Protein AF-A0A0F0CQM9-F1 (afdb_monomer)

Radius of gyration: 29.68 Å; Cα contacts (8 Å, |Δi|>4): 184; chains: 1; bounding box: 102×44×70 Å

Mean predicted aligned error: 16.67 Å

Organism: NCBI:txid1609969

Solvent-accessible surface area (backbone atoms only — not comparable to full-atom values): 20590 Å² total; per-residue (Å²): 129,66,74,63,56,55,56,49,51,54,52,50,52,52,54,52,50,53,51,51,50,50,51,51,50,51,50,51,50,52,46,45,51,64,76,55,61,69,65,81,63,73,69,60,58,78,70,36,62,68,74,69,66,67,78,66,61,68,78,56,51,67,68,57,61,68,80,80,85,66,60,72,90,47,46,81,87,77,91,85,81,78,70,100,59,93,76,84,83,88,87,83,87,76,62,78,97,35,68,69,49,33,53,25,48,32,53,45,50,51,50,40,47,74,74,63,70,55,72,68,46,78,37,82,90,36,62,46,79,58,84,53,57,84,56,42,69,44,87,51,63,69,61,37,45,54,50,45,52,50,34,37,73,71,69,76,38,53,36,67,58,42,39,50,43,70,42,89,67,89,53,55,40,31,24,70,39,57,63,71,60,50,54,50,51,52,52,55,48,52,57,47,59,77,45,37,68,64,51,50,54,51,50,53,52,50,51,53,53,49,52,62,44,45,74,73,69,45,50,75,66,54,48,52,52,53,48,45,54,50,36,35,76,70,65,74,43,52,71,67,60,42,50,52,54,53,49,51,50,35,64,72,70,66,56,85,46,82,87,39,60,67,61,48,49,50,54,50,49,56,57,54,54,73,69,57,56,64,67,59,54,53,49,54,51,51,52,50,53,53,57,48,63,76,71,53,55,74,68,59,42,54,49,52,51,49,52,53,50,35,42,76,70,66,75,39,52,70,69,58,50,51,49,49,54,52,54,61,64,66,38,84,93,48,71,86,80,74,80,82,90,84,86,131

Foldseek 3Di:
DPPVVVVVVVVVVVVVVVVVVVVVVVVVVVVCCVVVVVPPCPPVCVDDVVQVVPDDDVVVVVLQPPPPDDDVLLHDDDDGDDDPDNDDDDDDDAPPPDLSNLVSVLVVVVVCVVPPVQAAAEDEPDAFWDDLCVLQVDPDLVCSLVVLSVCVNVVNHGSVSSSCNNDPDNHTYGYPDDVVVVVVVVVVVVVCVVCVVVVVVVVVVVVVVVVVVCVVPPDPLRNVLVVLVVCVVVVVDDPLVNLVSVVVVCVVVVPPCVVVVVNVVVNVVSVVVVVDPVVVVVVVVVVLLVVLCVQDDPVVNVVLVVLVVCVVVVVDDPVRNVVVSVVSCPPPSNPPDDPDDDDD

pLDDT: mean 77.59, std 20.26, range [27.09, 96.88]

Secondary structure (DSSP, 8-state):
--HHHHHHHHHHHHHHHHHHHHHHHHHHHHHHHHHS----TTTTGGG-TTTTT-SS-HHHHHHH-------TTT---------SSS---------TT-HHHHHHHHHHHHHHHHHS----EEETT-EEE---HHHHT-S-HHHHHHHHHHHHHTTSS-HHHHHHHHSS----EEEE--HHHHHHHHHHHHHHHHHHHHHHHHHHHHHHHHHHHHHHHS-HHHHHHHHHHHHHHTTSS-HHHHHHHHHHHHHHHT---TT-HHHHHHHHHHHHHHT--HHHHHHHHHHHHHHHHHH--HHHHHHHHHHHHHHHTTSS-HHHHHHHHHHHHTSTTS-SS-------

Structure (mmCIF, N/CA/C/O backbone):
data_AF-A0A0F0CQM9-F1
#
_entry.id   AF-A0A0F0CQM9-F1
#
loop_
_atom_site.group_PDB
_atom_site.id
_atom_site.type_symbol
_atom_site.label_atom_id
_atom_site.label_alt_id
_atom_site.label_comp_id
_atom_site.label_asym_id
_atom_site.label_entity_id
_atom_site.label_seq_id
_atom_site.pdbx_PDB_ins_code
_atom_site.Cartn_x
_atom_site.Cartn_y
_atom_site.Cartn_z
_atom_site.occupancy
_atom_site.B_iso_or_equiv
_atom_site.auth_seq_id
_atom_site.auth_comp_id
_atom_site.auth_asym_id
_atom_site.auth_atom_id
_atom_site.pdbx_PDB_model_num
ATOM 1 N N . MET A 1 1 ? -64.500 -3.081 26.966 1.00 49.59 1 MET A N 1
ATOM 2 C CA . MET A 1 1 ? -63.362 -3.806 27.588 1.00 49.59 1 MET A CA 1
ATOM 3 C C . MET A 1 1 ? -62.461 -4.502 26.553 1.00 49.59 1 MET A C 1
ATOM 5 O O . MET A 1 1 ? -61.384 -4.954 26.922 1.00 49.59 1 MET A O 1
ATOM 9 N N . GLU A 1 2 ? -62.840 -4.535 25.267 1.00 49.56 2 GLU A N 1
ATOM 10 C CA . GLU A 1 2 ? -62.084 -5.191 24.179 1.00 49.56 2 GLU A CA 1
ATOM 11 C C . GLU A 1 2 ? -60.889 -4.383 23.638 1.00 49.56 2 GLU A C 1
ATOM 13 O O . GLU A 1 2 ? -59.871 -4.960 23.270 1.00 49.56 2 GLU A O 1
ATOM 18 N N . THR A 1 3 ? -60.915 -3.051 23.710 1.00 55.00 3 THR A N 1
ATOM 19 C CA . THR A 1 3 ? -59.877 -2.183 23.115 1.00 55.00 3 THR A CA 1
ATOM 20 C C . THR A 1 3 ? -58.516 -2.207 23.823 1.00 55.00 3 THR A C 1
ATOM 22 O O . THR A 1 3 ? -57.491 -1.924 23.205 1.00 55.00 3 THR A O 1
ATOM 25 N N . ARG A 1 4 ? -58.454 -2.581 25.111 1.00 52.53 4 ARG A N 1
ATOM 26 C CA . ARG A 1 4 ? -57.177 -2.701 25.848 1.00 52.53 4 ARG A CA 1
ATOM 27 C C . ARG A 1 4 ? -56.439 -4.013 25.572 1.00 52.53 4 ARG A C 1
ATOM 29 O O . ARG A 1 4 ? -55.211 -4.018 25.610 1.00 52.53 4 ARG A O 1
ATOM 36 N N . LYS A 1 5 ? -57.158 -5.107 25.294 1.00 52.12 5 LYS A N 1
ATOM 37 C CA . LYS A 1 5 ? -56.542 -6.410 24.993 1.00 52.12 5 LYS A CA 1
ATOM 38 C C . LYS A 1 5 ? -55.911 -6.417 23.604 1.00 52.12 5 LYS A C 1
ATOM 40 O O . LYS A 1 5 ? -54.776 -6.861 23.477 1.00 52.12 5 LYS A O 1
ATOM 45 N N . GLU A 1 6 ? -56.576 -5.847 22.601 1.00 51.91 6 GLU A N 1
ATOM 46 C CA . GLU A 1 6 ? -56.009 -5.764 21.249 1.00 51.91 6 GLU A CA 1
ATOM 47 C C . GLU A 1 6 ? -54.763 -4.874 21.189 1.00 51.91 6 GLU A C 1
ATOM 49 O O . GLU A 1 6 ? -53.747 -5.259 20.616 1.00 51.91 6 GLU A O 1
ATOM 54 N N . MET A 1 7 ? -54.772 -3.728 21.876 1.00 52.59 7 MET A N 1
ATOM 55 C CA . MET A 1 7 ? -53.612 -2.833 21.924 1.00 52.59 7 MET A CA 1
ATOM 56 C C . MET A 1 7 ? -52.407 -3.462 22.651 1.00 52.59 7 MET A C 1
ATOM 58 O O . MET A 1 7 ? -51.254 -3.211 22.290 1.00 52.59 7 MET A O 1
ATOM 62 N N . PHE A 1 8 ? -52.665 -4.313 23.651 1.00 50.69 8 PHE A N 1
ATOM 63 C CA . PHE A 1 8 ? -51.635 -5.078 24.356 1.00 50.69 8 PHE A CA 1
ATOM 64 C C . PHE A 1 8 ? -51.069 -6.212 23.490 1.00 50.69 8 PHE A C 1
ATOM 66 O O . PHE A 1 8 ? -49.853 -6.372 23.425 1.00 50.69 8 PHE A O 1
ATOM 73 N N . LEU A 1 9 ? -51.923 -6.938 22.760 1.00 48.16 9 LEU A N 1
ATOM 74 C CA . LEU A 1 9 ? -51.520 -8.008 21.840 1.00 48.16 9 LEU A CA 1
ATOM 75 C C . LEU A 1 9 ? -50.720 -7.475 20.640 1.00 48.16 9 LEU A C 1
ATOM 77 O O . LEU A 1 9 ? -49.719 -8.078 20.264 1.00 48.16 9 LEU A O 1
ATOM 81 N N . VAL A 1 10 ? -51.074 -6.302 20.102 1.00 55.31 10 VAL A N 1
ATOM 82 C CA . VAL A 1 10 ? -50.310 -5.636 19.029 1.00 55.31 10 VAL A CA 1
ATOM 83 C C . VAL A 1 10 ? -48.942 -5.154 19.526 1.00 55.31 10 VAL A C 1
ATOM 85 O O . VAL A 1 10 ? -47.946 -5.272 18.808 1.00 55.31 10 VAL A O 1
ATOM 88 N N . ARG A 1 11 ? -48.848 -4.645 20.766 1.00 52.62 11 ARG A N 1
ATOM 89 C CA . ARG A 1 11 ? -47.556 -4.291 21.383 1.00 52.62 11 ARG A CA 1
ATOM 90 C C . ARG A 1 11 ? -46.695 -5.521 21.667 1.00 52.62 11 ARG A C 1
ATOM 92 O O . ARG A 1 11 ? -45.504 -5.476 21.371 1.00 52.62 11 ARG A O 1
ATOM 99 N N . LEU A 1 12 ? -47.276 -6.608 22.180 1.00 52.69 12 LEU A N 1
ATOM 100 C CA . LEU A 1 12 ? -46.555 -7.867 22.389 1.00 52.69 12 LEU A CA 1
ATOM 101 C C . LEU A 1 12 ? -46.048 -8.437 21.062 1.00 52.69 12 LEU A C 1
ATOM 103 O O . LEU A 1 12 ? -44.876 -8.784 20.962 1.00 52.69 12 LEU A O 1
ATOM 107 N N . GLY A 1 13 ? -46.899 -8.459 20.033 1.00 56.12 13 GLY A N 1
ATOM 108 C CA . GLY A 1 13 ? -46.547 -8.930 18.695 1.00 56.12 13 GLY A CA 1
ATOM 109 C C . GLY A 1 13 ? -45.382 -8.149 18.092 1.00 56.12 13 GLY A C 1
ATOM 110 O O . GLY A 1 13 ? -44.429 -8.757 17.615 1.00 56.12 13 GLY A O 1
ATOM 111 N N . LYS A 1 14 ? -45.385 -6.811 18.202 1.00 55.41 14 LYS A N 1
ATOM 112 C CA . LYS A 1 14 ? -44.263 -5.966 17.751 1.00 55.41 14 LYS A CA 1
ATOM 113 C C . LYS A 1 14 ? -42.967 -6.235 18.524 1.00 55.41 14 LYS A C 1
ATOM 115 O O . LYS A 1 14 ? -41.910 -6.303 17.908 1.00 55.41 14 LYS A O 1
ATOM 120 N N . PHE A 1 15 ? -43.028 -6.428 19.843 1.00 59.25 15 PHE A N 1
ATOM 121 C CA . PHE A 1 15 ? -41.841 -6.744 20.653 1.00 59.25 15 PHE A CA 1
ATOM 122 C C . PHE A 1 15 ? -41.260 -8.126 20.344 1.00 59.25 15 PHE A C 1
ATOM 124 O O . PHE A 1 15 ? -40.041 -8.283 20.306 1.00 59.25 15 PHE A O 1
ATOM 131 N N . VAL A 1 16 ? -42.115 -9.122 20.107 1.00 69.56 16 VAL A N 1
ATOM 132 C CA . VAL A 1 16 ? -41.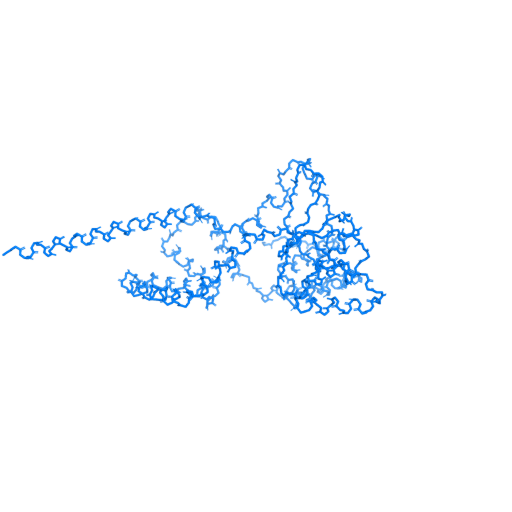684 -10.464 19.696 1.00 69.56 16 VAL A CA 1
ATOM 133 C C . VAL A 1 16 ? -41.057 -10.408 18.304 1.00 69.56 16 VAL A C 1
ATOM 135 O O . VAL A 1 16 ? -39.989 -10.974 18.101 1.00 69.56 16 VAL A O 1
ATOM 138 N N . TRP A 1 17 ? -41.646 -9.652 17.376 1.00 69.38 17 TRP A N 1
ATOM 139 C CA . TRP A 1 17 ? -41.121 -9.505 16.019 1.00 69.38 17 TRP A CA 1
ATOM 140 C C . TRP A 1 17 ? -39.752 -8.811 15.991 1.00 69.38 17 TRP A C 1
ATOM 142 O O . TRP A 1 17 ? -38.834 -9.291 15.335 1.00 69.38 17 TRP A O 1
ATOM 152 N N . VAL A 1 18 ? -39.568 -7.743 16.778 1.00 70.88 18 VAL A N 1
ATOM 153 C CA . VAL A 1 18 ? -38.265 -7.067 16.925 1.00 70.88 18 VAL A CA 1
ATOM 154 C C . VAL A 1 18 ? -37.211 -8.006 17.517 1.00 70.88 18 VAL A C 1
ATOM 156 O O . VAL A 1 18 ? -36.079 -8.014 17.046 1.00 70.88 18 VAL A O 1
ATOM 159 N N . LYS A 1 19 ? -37.572 -8.841 18.502 1.00 68.88 19 LYS A N 1
ATOM 160 C CA . LYS A 1 19 ? -36.652 -9.842 19.066 1.00 68.88 19 LYS A CA 1
ATOM 161 C C . LYS A 1 19 ? -36.266 -10.914 18.048 1.00 68.88 19 LYS A C 1
ATOM 163 O O . LYS A 1 19 ? -35.099 -11.275 17.979 1.00 68.88 19 LYS A O 1
ATOM 168 N N . VAL A 1 20 ? -37.216 -11.392 17.244 1.00 82.12 20 VAL A N 1
ATOM 169 C CA . VAL A 1 20 ? -36.951 -12.378 16.185 1.00 82.12 20 VAL A CA 1
ATOM 170 C C . VAL A 1 20 ? -36.015 -11.794 15.128 1.00 82.12 20 VAL A C 1
ATOM 172 O O . VAL A 1 20 ? -35.020 -12.426 14.789 1.00 82.12 20 VAL A O 1
ATOM 175 N N . VAL A 1 21 ? -36.268 -10.565 14.668 1.00 77.38 21 VAL A N 1
ATOM 176 C CA . VAL A 1 21 ? -35.376 -9.885 13.716 1.00 77.38 21 VAL A CA 1
ATOM 177 C C . VAL A 1 21 ? -33.997 -9.646 14.322 1.00 77.38 21 VAL A C 1
ATOM 179 O O . VAL A 1 21 ? -33.007 -9.906 13.653 1.00 77.38 21 VAL A O 1
ATOM 182 N N . ALA A 1 22 ? -33.906 -9.225 15.585 1.00 71.06 22 ALA A N 1
ATOM 183 C CA . ALA A 1 22 ? -32.623 -9.030 16.258 1.00 71.06 22 ALA A CA 1
ATOM 184 C C . ALA A 1 22 ? -31.816 -10.334 16.366 1.00 71.06 22 ALA A C 1
ATOM 186 O O . ALA A 1 22 ? -30.613 -10.314 16.136 1.00 71.06 22 ALA A O 1
ATOM 187 N N . VAL A 1 23 ? -32.465 -11.468 16.652 1.00 80.62 23 VAL A N 1
ATOM 188 C CA . VAL A 1 23 ? -31.811 -12.788 16.688 1.00 80.62 23 VAL A CA 1
ATOM 189 C C . VAL A 1 23 ? -31.356 -13.223 15.295 1.00 80.62 23 VAL A C 1
ATOM 191 O O . VAL A 1 23 ? -30.254 -13.744 15.157 1.00 80.62 23 VAL A O 1
ATOM 194 N N . ILE A 1 24 ? -32.160 -12.977 14.256 1.00 83.12 24 ILE A N 1
ATOM 195 C CA . ILE A 1 24 ? -31.781 -13.281 12.869 1.00 83.12 24 ILE A CA 1
ATOM 196 C C . ILE A 1 24 ? -30.600 -12.411 12.435 1.00 83.12 24 ILE A C 1
ATOM 198 O O . ILE A 1 24 ? -29.636 -12.934 11.891 1.00 83.12 24 ILE A O 1
ATOM 202 N N . VAL A 1 25 ? -30.642 -11.105 12.705 1.00 74.31 25 VAL A N 1
ATOM 203 C CA . VAL A 1 25 ? -29.549 -10.180 12.383 1.00 74.31 25 VAL A CA 1
ATOM 204 C C . VAL A 1 25 ? -28.292 -10.558 13.160 1.00 74.31 25 VAL A C 1
ATOM 206 O O . VAL A 1 25 ? -27.241 -10.681 12.550 1.00 74.31 25 VAL A O 1
ATOM 209 N N . ALA A 1 26 ? -28.387 -10.837 14.462 1.00 70.88 26 ALA A N 1
ATOM 210 C CA . ALA A 1 26 ? -27.252 -11.308 15.253 1.00 70.88 26 ALA A CA 1
ATOM 211 C C . ALA A 1 26 ? -26.691 -12.634 14.717 1.00 70.88 26 ALA A C 1
ATOM 213 O O . ALA A 1 26 ? -25.482 -12.787 14.626 1.00 70.88 26 ALA A O 1
ATOM 214 N N . GLY A 1 27 ? -27.549 -13.570 14.301 1.00 76.56 27 GLY A N 1
ATOM 215 C CA . GLY A 1 27 ? -27.135 -14.825 13.673 1.00 76.56 27 GLY A CA 1
ATOM 216 C C . GLY A 1 27 ? -26.458 -14.624 12.316 1.00 76.56 27 GLY A C 1
ATOM 217 O O . GLY A 1 27 ? -25.477 -15.298 12.029 1.00 76.56 27 GLY A O 1
ATOM 218 N N . LEU A 1 28 ? -26.935 -13.676 11.507 1.00 70.31 28 LEU A N 1
ATOM 219 C CA . LEU A 1 28 ? -26.318 -13.303 10.232 1.00 70.31 28 LEU A CA 1
ATOM 220 C C . LEU A 1 28 ? -24.976 -12.595 10.434 1.00 70.31 28 LEU A C 1
ATOM 222 O O . LEU A 1 28 ? -24.046 -12.896 9.701 1.00 70.31 28 LEU A O 1
ATOM 226 N N . PHE A 1 29 ? -24.858 -11.717 11.435 1.00 59.12 29 PHE A N 1
ATOM 227 C CA . PHE A 1 29 ? -23.592 -11.082 11.809 1.00 59.12 29 PHE A CA 1
ATOM 228 C C . PHE A 1 29 ? -22.604 -12.100 12.372 1.00 59.12 29 PHE A C 1
ATOM 230 O O . PHE A 1 29 ? -21.462 -12.097 11.953 1.00 59.12 29 PHE A O 1
ATOM 237 N N . LEU A 1 30 ? -23.036 -13.031 13.227 1.00 59.91 30 LEU A N 1
ATOM 238 C CA . LEU A 1 30 ? -22.181 -14.118 13.711 1.00 59.91 30 LEU A CA 1
ATOM 239 C C . LEU A 1 30 ? -21.772 -15.065 12.578 1.00 59.91 30 LEU A C 1
ATOM 241 O O . LEU A 1 30 ? -20.637 -15.516 12.538 1.00 59.91 30 LEU A O 1
ATOM 245 N N . TYR A 1 31 ? -22.673 -15.364 11.641 1.00 61.78 31 TYR A N 1
ATOM 246 C CA . TYR A 1 31 ? -22.353 -16.168 10.463 1.00 61.78 31 TYR A CA 1
ATOM 247 C C . TYR A 1 31 ? -21.393 -15.432 9.528 1.00 61.78 31 TYR A C 1
ATOM 249 O O . TYR A 1 31 ? -20.446 -16.037 9.044 1.00 61.78 31 TYR A O 1
ATOM 257 N N . GLN A 1 32 ? -21.593 -14.134 9.303 1.00 50.09 32 GLN A N 1
ATOM 258 C CA . GLN A 1 32 ? -20.665 -13.298 8.553 1.00 50.09 32 GLN A CA 1
ATOM 259 C C . GLN A 1 32 ? -19.314 -13.219 9.271 1.00 50.09 32 GLN A C 1
ATOM 261 O O . GLN A 1 32 ? -18.299 -13.463 8.645 1.00 50.09 32 GLN A O 1
ATOM 266 N N . ASP A 1 33 ? -19.275 -12.998 10.578 1.00 46.28 33 ASP A N 1
ATOM 267 C CA . ASP A 1 33 ? -18.031 -12.972 11.344 1.00 46.28 33 ASP A CA 1
ATOM 268 C C . ASP A 1 33 ? -17.343 -14.342 11.363 1.00 46.28 33 ASP A C 1
ATOM 270 O O . ASP A 1 33 ? -16.130 -14.385 11.365 1.00 46.28 33 ASP A O 1
ATOM 274 N N . ILE A 1 34 ? -18.057 -15.471 11.324 1.00 52.06 34 ILE A N 1
ATOM 275 C CA . ILE A 1 34 ? -17.442 -16.813 11.302 1.00 52.06 34 ILE A CA 1
ATOM 276 C C . ILE A 1 34 ? -16.999 -17.220 9.887 1.00 52.06 34 ILE A C 1
ATOM 278 O O . ILE A 1 34 ? -15.933 -17.806 9.719 1.00 52.06 34 ILE A O 1
ATOM 282 N N . VAL A 1 35 ? -17.804 -16.929 8.861 1.00 45.97 35 VAL A N 1
ATOM 283 C CA . VAL A 1 35 ? -17.543 -17.318 7.460 1.00 45.97 35 VAL A CA 1
ATOM 284 C C . VAL A 1 35 ? -16.615 -16.329 6.757 1.00 45.97 35 VAL A C 1
ATOM 286 O O . VAL A 1 35 ? -15.869 -16.714 5.862 1.00 45.97 35 VAL A O 1
ATOM 289 N N . TRP A 1 36 ? -16.639 -15.067 7.182 1.00 38.72 36 TRP A N 1
ATOM 290 C CA . TRP A 1 36 ? -15.777 -13.976 6.735 1.00 38.72 36 TRP A CA 1
ATOM 291 C C . TRP A 1 36 ? -14.799 -13.506 7.829 1.00 38.72 36 TRP A C 1
ATOM 293 O O . TRP A 1 36 ? -14.161 -12.470 7.651 1.00 38.72 36 TRP A O 1
ATOM 303 N N . ALA A 1 37 ? -14.538 -14.307 8.877 1.00 34.81 37 ALA A N 1
ATOM 304 C CA . ALA A 1 37 ? -13.290 -14.237 9.663 1.00 34.81 37 ALA A CA 1
ATOM 305 C C . ALA A 1 37 ? -12.071 -14.676 8.824 1.00 34.81 37 ALA A C 1
ATOM 307 O O . ALA A 1 37 ? -11.184 -15.386 9.282 1.00 34.81 37 ALA A O 1
ATOM 308 N N . GLY A 1 38 ? -11.997 -14.222 7.577 1.00 32.66 38 GLY A N 1
ATOM 309 C CA . GLY A 1 38 ? -10.741 -13.884 6.935 1.00 32.66 38 GLY A CA 1
ATOM 310 C C . GLY A 1 38 ? -10.395 -12.455 7.333 1.00 32.66 38 GLY A C 1
ATOM 311 O O . GLY A 1 38 ? -10.352 -11.571 6.484 1.00 32.66 38 GLY A O 1
ATOM 312 N N . GLY A 1 39 ? -10.207 -12.213 8.635 1.00 33.91 39 GLY A N 1
ATOM 313 C CA . GLY A 1 39 ? -9.431 -11.057 9.056 1.00 33.91 39 GLY A CA 1
ATOM 314 C C . GLY A 1 39 ? -8.071 -11.207 8.395 1.00 33.91 39 GLY A C 1
ATOM 315 O O . GLY A 1 39 ? -7.450 -12.259 8.529 1.00 33.91 39 GLY A O 1
ATOM 316 N N . GLU A 1 40 ? -7.674 -10.214 7.608 1.00 32.66 40 GLU A N 1
ATOM 317 C CA . GLU A 1 40 ? -6.402 -10.199 6.900 1.00 32.66 40 GLU A CA 1
ATOM 318 C C . GLU A 1 40 ? -5.270 -10.649 7.828 1.00 32.66 40 GLU A C 1
ATOM 320 O O . GLU A 1 40 ? -4.851 -9.954 8.753 1.00 32.66 40 GLU A O 1
ATOM 325 N N . GLU A 1 41 ? -4.778 -11.853 7.550 1.00 30.64 41 GLU A N 1
ATOM 326 C CA . GLU A 1 41 ? -3.652 -12.542 8.178 1.00 30.64 41 GLU A CA 1
ATOM 327 C C . GLU A 1 41 ? -2.307 -11.868 7.821 1.00 30.64 41 GLU A C 1
ATOM 329 O O . GLU A 1 41 ? -1.279 -12.524 7.669 1.00 30.64 41 GLU A O 1
ATOM 334 N N . VAL A 1 42 ? -2.296 -10.544 7.646 1.00 30.67 42 VAL A N 1
ATOM 335 C CA . VAL A 1 42 ? -1.143 -9.790 7.132 1.00 30.67 42 VAL A CA 1
ATOM 336 C C . VAL A 1 42 ? -0.077 -9.584 8.218 1.00 30.67 42 VAL A C 1
ATOM 338 O O . VAL A 1 42 ? 1.096 -9.417 7.901 1.00 30.67 42 VAL A O 1
ATOM 341 N N . LEU A 1 43 ? -0.433 -9.680 9.506 1.00 27.09 43 LEU A N 1
ATOM 342 C CA . LEU A 1 43 ? 0.517 -9.478 10.613 1.00 27.09 43 LEU A CA 1
ATOM 343 C C . LEU A 1 43 ? 1.001 -10.769 11.297 1.00 27.09 43 LEU A C 1
ATOM 345 O O . LEU A 1 43 ? 2.113 -10.781 11.817 1.00 27.09 43 LEU A O 1
ATOM 349 N N . SER A 1 44 ? 0.240 -11.870 11.272 1.00 29.12 44 SER A N 1
ATOM 350 C CA . SER A 1 44 ? 0.666 -13.140 11.895 1.00 29.12 44 SER A CA 1
ATOM 351 C C . SER A 1 44 ? 1.517 -14.015 10.966 1.00 29.12 44 SER A C 1
ATOM 353 O O . SER A 1 44 ? 2.379 -14.754 11.442 1.00 29.12 44 SER A O 1
ATOM 355 N N . LYS A 1 45 ? 1.364 -13.893 9.638 1.00 27.70 45 LYS A N 1
ATOM 356 C CA . LYS A 1 45 ? 2.249 -14.568 8.669 1.00 27.70 45 LYS A CA 1
ATOM 357 C C . LYS A 1 45 ? 3.649 -13.961 8.595 1.00 27.70 45 LYS A C 1
ATOM 359 O O . LYS A 1 45 ? 4.588 -14.681 8.265 1.00 27.70 45 LYS A O 1
ATOM 364 N N . ALA A 1 46 ? 3.810 -12.701 9.004 1.00 30.39 46 ALA A N 1
ATOM 365 C CA . ALA A 1 46 ? 5.116 -12.053 9.120 1.00 30.39 46 ALA A CA 1
ATOM 366 C C . ALA A 1 46 ? 6.011 -12.670 10.219 1.00 30.39 46 ALA A C 1
ATOM 368 O O . ALA A 1 46 ? 7.218 -12.453 10.205 1.00 30.39 46 ALA A O 1
ATOM 369 N N . PHE A 1 47 ? 5.452 -13.469 11.140 1.00 30.88 47 PHE A N 1
ATOM 370 C CA . PHE A 1 47 ? 6.192 -14.105 12.239 1.00 30.88 47 PHE A CA 1
ATOM 371 C C . PHE A 1 47 ? 5.756 -15.558 12.505 1.00 30.88 47 PHE A C 1
ATOM 373 O O . PHE A 1 47 ? 5.591 -15.973 13.652 1.00 30.88 47 PHE A O 1
ATOM 380 N N . SER A 1 48 ? 5.605 -16.380 11.458 1.00 27.48 48 SER A N 1
ATOM 381 C CA . SER A 1 48 ? 5.596 -17.840 11.654 1.00 27.48 48 SER A CA 1
ATOM 382 C C . SER A 1 48 ? 7.026 -18.405 11.567 1.00 27.48 48 SER A C 1
ATOM 384 O O . SER A 1 48 ? 7.786 -18.000 10.687 1.00 27.48 48 SER A O 1
ATOM 386 N N . PRO A 1 49 ? 7.421 -19.384 12.403 1.00 30.86 49 PRO A N 1
ATOM 387 C CA . PRO A 1 49 ? 8.690 -20.105 12.237 1.00 30.86 49 PRO A CA 1
ATOM 388 C C . PRO A 1 49 ? 8.804 -20.834 10.884 1.00 30.86 49 PRO A C 1
ATOM 390 O O . PRO A 1 49 ? 9.910 -21.127 10.432 1.00 30.86 49 PRO A O 1
ATOM 393 N N . GLN A 1 50 ? 7.678 -21.076 10.195 1.00 32.19 50 GLN A N 1
ATOM 394 C CA . GLN A 1 50 ? 7.667 -21.522 8.799 1.00 32.19 50 GLN A CA 1
ATOM 395 C C . GLN A 1 50 ? 8.094 -20.420 7.809 1.00 32.19 50 GLN A C 1
ATOM 397 O O . GLN A 1 50 ? 8.759 -20.741 6.827 1.00 32.19 50 GLN A O 1
ATOM 402 N N . ALA A 1 51 ? 7.805 -19.140 8.075 1.00 32.53 51 ALA A N 1
ATOM 403 C CA . ALA A 1 51 ? 8.329 -18.003 7.304 1.00 32.53 51 ALA A CA 1
ATOM 404 C C . ALA A 1 51 ? 9.843 -17.790 7.525 1.00 32.53 51 ALA A C 1
ATOM 406 O O . ALA A 1 51 ? 10.511 -17.193 6.687 1.00 32.53 51 ALA A O 1
ATOM 407 N N . ALA A 1 52 ? 10.398 -18.352 8.608 1.00 31.50 52 ALA A N 1
ATOM 408 C CA . ALA A 1 52 ? 11.834 -18.407 8.894 1.00 31.50 52 ALA A CA 1
ATOM 409 C C . ALA A 1 52 ? 12.536 -19.677 8.357 1.00 31.50 52 ALA A C 1
ATOM 411 O O . ALA A 1 52 ? 13.695 -19.924 8.684 1.00 31.50 52 ALA A O 1
ATOM 412 N N . GLY A 1 53 ? 11.864 -20.501 7.541 1.00 31.08 53 GLY A N 1
ATOM 413 C CA . GLY A 1 53 ? 12.505 -21.619 6.836 1.00 31.08 53 GLY A CA 1
ATOM 414 C C . GLY A 1 53 ? 12.916 -22.818 7.703 1.00 31.08 53 GLY A C 1
ATOM 415 O O . GLY A 1 53 ? 13.653 -23.682 7.232 1.00 31.08 53 GLY A O 1
ATOM 416 N N . LEU A 1 54 ? 12.430 -22.935 8.941 1.00 33.12 54 LEU A N 1
ATOM 417 C CA . LEU A 1 54 ? 12.747 -24.065 9.823 1.00 33.12 54 LEU A CA 1
ATOM 418 C C . LEU A 1 54 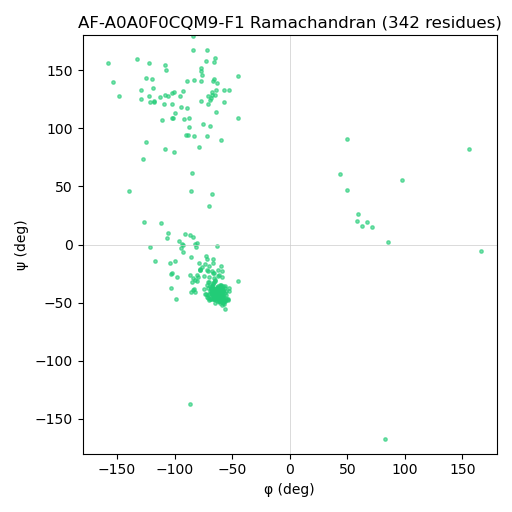? 11.597 -25.080 9.828 1.00 33.12 54 LEU A C 1
ATOM 420 O O . LEU A 1 54 ? 10.766 -25.107 10.732 1.00 33.12 54 LEU A O 1
ATOM 424 N N . GLY A 1 55 ? 11.531 -25.919 8.788 1.00 33.34 55 GLY A N 1
ATOM 425 C CA . GLY A 1 55 ? 10.579 -27.039 8.748 1.00 33.34 55 GLY A CA 1
ATOM 426 C C . GLY A 1 55 ? 10.364 -27.732 7.400 1.00 33.34 55 GLY A C 1
ATOM 427 O O . GLY A 1 55 ? 9.671 -28.746 7.358 1.00 33.34 55 GLY A O 1
ATOM 428 N N . ALA A 1 56 ? 10.938 -27.238 6.300 1.00 30.20 56 ALA A N 1
ATOM 429 C CA . ALA A 1 56 ? 10.863 -27.929 5.014 1.00 30.20 56 ALA A CA 1
ATOM 430 C C . ALA A 1 56 ? 11.943 -29.030 4.919 1.00 30.20 56 ALA A C 1
ATOM 432 O O . ALA A 1 56 ? 13.069 -28.812 5.372 1.00 30.20 56 ALA A O 1
ATOM 433 N N . PRO A 1 57 ? 11.649 -30.203 4.319 1.00 32.97 57 PRO A N 1
ATOM 434 C CA . PRO A 1 57 ? 12.668 -31.206 4.017 1.00 32.97 57 PRO A CA 1
ATOM 435 C C . PRO A 1 57 ? 13.809 -30.557 3.225 1.00 32.97 57 PRO A C 1
ATOM 437 O O . PRO A 1 57 ? 13.539 -29.842 2.261 1.00 32.97 57 PRO A O 1
ATOM 440 N N . LEU A 1 58 ? 15.066 -30.814 3.604 1.00 28.62 58 LEU A N 1
ATOM 441 C CA . LEU A 1 58 ? 16.279 -30.198 3.030 1.00 28.62 58 LEU A CA 1
ATOM 442 C C . LEU A 1 58 ? 16.299 -30.128 1.487 1.00 28.62 58 LEU A C 1
ATOM 444 O O . LEU A 1 58 ? 16.784 -29.153 0.923 1.00 28.62 58 LEU A O 1
ATOM 448 N N . ALA A 1 59 ? 15.676 -31.089 0.801 1.00 28.31 59 ALA A N 1
ATOM 449 C CA . ALA A 1 59 ? 15.561 -31.112 -0.659 1.00 28.31 59 ALA A CA 1
ATOM 450 C C . ALA A 1 59 ? 14.672 -29.998 -1.268 1.00 28.31 59 ALA A C 1
ATOM 452 O O . ALA A 1 59 ? 14.816 -29.672 -2.445 1.00 28.31 59 ALA A O 1
ATOM 453 N N . GLN A 1 60 ? 13.740 -29.412 -0.504 1.00 34.19 60 GLN A N 1
ATOM 454 C CA . GLN A 1 60 ? 12.962 -28.235 -0.924 1.00 34.19 60 GLN A CA 1
ATOM 455 C C . GLN A 1 60 ? 13.710 -26.928 -0.646 1.00 34.19 60 GLN A C 1
ATOM 457 O O . GLN A 1 60 ? 13.602 -25.994 -1.436 1.00 34.19 60 GLN A O 1
ATOM 462 N N . VAL A 1 61 ? 14.511 -26.876 0.423 1.00 34.09 61 VAL A N 1
ATOM 463 C CA . VAL A 1 61 ? 15.327 -25.704 0.778 1.00 34.09 61 VAL A CA 1
ATOM 464 C C . VAL A 1 61 ? 16.455 -25.494 -0.237 1.00 34.09 61 VAL A C 1
ATOM 466 O O . VAL A 1 61 ? 16.689 -24.366 -0.656 1.00 34.09 61 VAL A O 1
ATOM 469 N N . GLU A 1 62 ? 17.079 -26.566 -0.735 1.00 33.25 62 GLU A N 1
ATOM 470 C CA . GLU A 1 62 ? 18.091 -26.473 -1.802 1.00 33.25 62 GLU A CA 1
ATOM 471 C C . GLU A 1 62 ? 17.522 -25.984 -3.145 1.00 33.25 62 GLU A C 1
ATOM 473 O O . GLU A 1 62 ? 18.226 -25.321 -3.903 1.00 33.25 62 GLU A O 1
ATOM 478 N N . ARG A 1 63 ? 16.237 -26.237 -3.436 1.00 39.88 63 ARG A N 1
ATOM 479 C CA . ARG A 1 63 ? 15.560 -25.674 -4.622 1.00 39.88 63 ARG A CA 1
ATOM 480 C C . ARG A 1 63 ? 15.062 -24.242 -4.407 1.00 39.88 63 ARG A C 1
ATOM 482 O O . ARG A 1 63 ? 15.024 -23.474 -5.366 1.00 39.88 63 ARG A O 1
ATOM 489 N N . ALA A 1 64 ? 14.709 -23.886 -3.171 1.00 39.25 64 ALA A N 1
ATOM 490 C CA . ALA A 1 64 ? 14.232 -22.556 -2.789 1.00 39.25 64 ALA A CA 1
ATOM 491 C C . ALA A 1 64 ? 15.362 -21.517 -2.654 1.00 39.25 64 ALA A C 1
ATOM 493 O O . ALA A 1 64 ? 15.111 -20.322 -2.797 1.00 39.25 64 ALA A O 1
ATOM 494 N N . ASN A 1 65 ? 16.609 -21.953 -2.444 1.00 41.94 65 ASN A N 1
ATOM 495 C CA . ASN A 1 65 ? 17.789 -21.088 -2.343 1.00 41.94 65 ASN A CA 1
ATOM 496 C C . ASN A 1 65 ? 18.424 -20.759 -3.706 1.00 41.94 65 ASN A C 1
ATOM 498 O O . ASN A 1 65 ? 19.646 -20.751 -3.865 1.00 41.94 65 ASN A O 1
ATOM 502 N N . ARG A 1 66 ? 17.611 -20.395 -4.705 1.00 52.97 66 ARG A N 1
ATOM 503 C CA . ARG A 1 66 ? 18.126 -19.476 -5.729 1.00 52.97 66 ARG A CA 1
ATOM 504 C C . ARG A 1 66 ? 18.216 -18.121 -5.030 1.00 52.97 66 ARG A C 1
ATOM 506 O O . ARG A 1 66 ? 17.204 -17.441 -4.899 1.00 52.97 66 ARG A O 1
ATOM 513 N N . ASN A 1 67 ? 19.382 -17.786 -4.475 1.00 56.53 67 ASN A N 1
ATOM 514 C CA . ASN A 1 67 ? 19.641 -16.482 -3.863 1.00 56.53 67 ASN A CA 1
ATOM 515 C C . ASN A 1 67 ? 19.445 -15.396 -4.927 1.00 56.53 67 ASN A C 1
ATOM 517 O O . ASN A 1 67 ? 20.365 -15.071 -5.670 1.00 56.53 67 ASN A O 1
ATOM 521 N N . ILE A 1 68 ? 18.219 -14.885 -5.034 1.00 64.31 68 ILE A N 1
ATOM 522 C CA . ILE A 1 68 ? 17.916 -13.704 -5.828 1.00 64.31 68 ILE A CA 1
ATOM 523 C C . ILE A 1 68 ? 18.433 -12.519 -5.019 1.00 64.31 68 ILE A C 1
ATOM 525 O O . ILE A 1 68 ? 17.836 -12.149 -4.005 1.00 64.31 68 ILE A O 1
ATOM 529 N N . ASP A 1 69 ? 19.566 -11.983 -5.449 1.00 66.88 69 ASP A N 1
ATOM 530 C CA . ASP A 1 69 ? 20.173 -10.788 -4.882 1.00 66.88 69 ASP A CA 1
ATOM 531 C C . ASP A 1 69 ? 19.589 -9.552 -5.579 1.00 66.88 69 ASP A C 1
ATOM 533 O O . ASP A 1 69 ? 19.819 -9.333 -6.772 1.00 66.88 69 ASP A O 1
ATOM 537 N N . ILE A 1 70 ? 18.764 -8.795 -4.850 1.00 66.19 70 ILE A N 1
ATOM 538 C CA . ILE A 1 70 ? 18.192 -7.519 -5.292 1.00 66.19 70 ILE A CA 1
ATOM 539 C C . ILE A 1 70 ? 18.630 -6.455 -4.283 1.00 66.19 70 ILE A C 1
ATOM 541 O O . ILE A 1 70 ? 18.315 -6.586 -3.095 1.00 66.19 70 ILE A O 1
ATOM 545 N N . PRO A 1 71 ? 19.309 -5.385 -4.727 1.00 65.75 71 PRO A N 1
ATOM 546 C CA . PRO A 1 71 ? 19.688 -4.288 -3.850 1.00 65.75 71 PRO A CA 1
ATOM 547 C C . PRO A 1 71 ? 18.476 -3.652 -3.152 1.00 65.75 71 PRO A C 1
ATOM 549 O O . PRO A 1 71 ? 17.486 -3.297 -3.795 1.00 65.75 71 PRO A O 1
ATOM 552 N N . TYR A 1 72 ? 18.576 -3.434 -1.836 1.00 60.22 72 TYR A N 1
ATOM 553 C CA . TYR A 1 72 ? 17.488 -2.877 -1.012 1.00 60.22 72 TYR A CA 1
ATOM 554 C C . TYR A 1 72 ? 17.008 -1.490 -1.475 1.00 60.22 72 TYR A C 1
ATOM 556 O O . TYR A 1 72 ? 15.855 -1.124 -1.279 1.00 60.22 72 TYR A O 1
ATOM 564 N N . ASN A 1 73 ? 17.882 -0.702 -2.107 1.00 63.94 73 ASN A N 1
ATOM 565 C CA . ASN A 1 73 ? 17.519 0.607 -2.653 1.00 63.94 73 ASN A CA 1
ATOM 566 C C . ASN A 1 73 ? 16.634 0.526 -3.910 1.00 63.94 73 ASN A C 1
ATOM 568 O O . ASN A 1 73 ? 16.104 1.556 -4.319 1.00 63.94 73 ASN A O 1
ATOM 572 N N . MET A 1 74 ? 16.494 -0.656 -4.522 1.00 67.50 74 MET A N 1
ATOM 573 C CA . MET A 1 74 ? 15.656 -0.882 -5.705 1.00 67.50 74 MET A CA 1
ATOM 574 C C . MET A 1 74 ? 14.304 -1.485 -5.326 1.00 67.50 74 MET A C 1
ATOM 576 O O . MET A 1 74 ? 13.272 -1.011 -5.791 1.00 67.50 74 MET A O 1
ATOM 580 N N . ALA A 1 75 ? 14.295 -2.518 -4.480 1.00 74.25 75 ALA A N 1
ATOM 581 C CA . ALA A 1 75 ? 13.065 -3.148 -4.012 1.00 74.25 75 ALA A CA 1
ATOM 582 C C . ALA A 1 75 ? 13.271 -3.909 -2.698 1.00 74.25 75 ALA A C 1
ATOM 584 O O . ALA A 1 75 ? 14.362 -4.398 -2.399 1.00 74.25 75 ALA A O 1
ATOM 585 N N . THR A 1 76 ? 12.179 -4.080 -1.954 1.00 74.69 76 THR A N 1
ATOM 586 C CA . THR A 1 76 ? 12.123 -4.984 -0.803 1.00 74.69 76 THR A CA 1
ATOM 587 C C . THR A 1 76 ? 11.565 -6.327 -1.248 1.00 74.69 76 THR A C 1
ATOM 589 O O . THR A 1 76 ? 10.493 -6.403 -1.848 1.00 74.69 76 THR A O 1
ATOM 592 N N . LYS A 1 77 ? 12.285 -7.406 -0.941 1.00 73.06 77 LYS A N 1
ATOM 593 C CA . LYS A 1 77 ? 11.846 -8.770 -1.232 1.00 73.06 77 LYS A CA 1
ATOM 594 C C . LYS A 1 77 ? 10.652 -9.142 -0.346 1.00 73.06 77 LYS A C 1
ATOM 596 O O . LYS A 1 77 ? 10.745 -9.067 0.876 1.00 73.06 77 LYS A O 1
ATOM 601 N N . GLY A 1 78 ? 9.554 -9.546 -0.981 1.00 73.31 78 GLY A N 1
ATOM 602 C CA . GLY A 1 78 ? 8.384 -10.113 -0.313 1.00 73.31 78 GLY A CA 1
ATOM 603 C C . GLY A 1 78 ? 8.512 -11.624 -0.107 1.00 73.31 78 GLY A C 1
ATOM 604 O O . GLY A 1 78 ? 9.566 -12.144 0.261 1.00 73.31 78 GLY A O 1
ATOM 605 N N . GLU A 1 79 ? 7.426 -12.340 -0.371 1.00 75.94 79 GLU A N 1
ATOM 606 C CA . GLU A 1 79 ? 7.346 -13.792 -0.211 1.00 75.94 79 GLU A CA 1
ATOM 607 C C . GLU A 1 79 ? 8.044 -14.550 -1.356 1.00 75.94 79 GLU A C 1
ATOM 609 O O . GLU A 1 79 ? 8.078 -14.096 -2.501 1.00 75.94 79 GLU A O 1
ATOM 614 N N . VAL A 1 80 ? 8.587 -15.736 -1.055 1.00 77.62 80 VAL A N 1
ATOM 615 C CA . VAL A 1 80 ? 9.176 -16.647 -2.051 1.00 77.62 80 VAL A CA 1
ATOM 616 C C . VAL A 1 80 ? 8.471 -17.986 -1.989 1.00 77.62 80 VAL A C 1
ATOM 618 O O . VAL A 1 80 ? 8.402 -18.620 -0.938 1.00 77.62 80 VAL A O 1
ATOM 621 N N . PHE A 1 81 ? 8.015 -18.447 -3.148 1.00 80.12 81 PHE A N 1
ATOM 622 C CA . PHE A 1 81 ? 7.352 -19.732 -3.299 1.00 80.12 81 PHE A CA 1
ATOM 623 C C . PHE A 1 81 ? 8.134 -20.613 -4.264 1.00 80.12 81 PHE A C 1
ATOM 625 O O . PHE A 1 81 ? 8.665 -20.143 -5.268 1.00 80.12 81 PHE A O 1
ATOM 632 N N . SER A 1 82 ? 8.190 -21.910 -3.967 1.00 79.44 82 SER A N 1
ATOM 633 C CA . SER A 1 82 ? 8.777 -22.904 -4.866 1.00 79.44 82 SER A CA 1
ATOM 634 C C . SER A 1 82 ? 7.676 -23.669 -5.588 1.00 79.44 82 SER A C 1
ATOM 636 O O . SER A 1 82 ? 6.821 -24.296 -4.960 1.00 79.44 82 SER A O 1
ATOM 638 N N . GLY A 1 83 ? 7.696 -23.605 -6.918 1.00 78.38 83 GLY A N 1
ATOM 639 C CA . GLY A 1 83 ? 6.823 -24.390 -7.783 1.00 78.38 83 GLY A CA 1
ATOM 640 C C . GLY A 1 83 ? 7.370 -25.794 -8.059 1.00 78.38 83 GLY A C 1
ATOM 641 O O . GLY A 1 83 ? 8.448 -26.176 -7.609 1.00 78.38 83 GLY A O 1
ATOM 642 N N . LYS A 1 84 ? 6.613 -26.576 -8.836 1.00 79.31 84 LYS A N 1
ATOM 643 C CA . LYS A 1 84 ? 7.068 -27.879 -9.364 1.00 79.31 84 LYS A CA 1
ATOM 644 C C . LYS A 1 84 ? 7.992 -27.747 -10.580 1.00 79.31 84 LYS A C 1
ATOM 646 O O . LYS A 1 84 ? 8.610 -28.731 -10.970 1.00 79.31 84 LYS A O 1
ATOM 651 N N . ASP A 1 85 ? 8.010 -26.568 -11.187 1.00 79.12 85 ASP A N 1
ATOM 652 C CA . ASP A 1 85 ? 8.717 -26.234 -12.420 1.00 79.12 85 ASP A CA 1
ATOM 653 C C . ASP A 1 85 ? 9.920 -25.333 -12.099 1.00 79.12 85 ASP A C 1
ATOM 655 O O . ASP A 1 85 ? 9.906 -24.619 -11.097 1.00 79.12 85 ASP A O 1
ATOM 659 N N . ASP A 1 86 ? 10.935 -25.357 -12.958 1.00 79.62 86 ASP A N 1
ATOM 660 C CA . ASP A 1 86 ? 12.155 -24.556 -12.849 1.00 79.62 86 ASP A CA 1
ATOM 661 C C . ASP A 1 86 ? 11.990 -23.117 -13.371 1.00 79.62 86 ASP A C 1
ATOM 663 O O . ASP A 1 86 ? 12.935 -22.323 -13.291 1.00 79.62 86 ASP A O 1
ATOM 667 N N . ARG A 1 87 ? 10.804 -22.769 -13.895 1.00 82.31 87 ARG A N 1
ATOM 668 C CA . ARG A 1 87 ? 10.430 -21.397 -14.270 1.00 82.31 87 ARG A CA 1
ATOM 669 C C . ARG A 1 87 ? 10.388 -20.471 -13.055 1.00 82.31 87 ARG A C 1
ATOM 671 O O . ARG A 1 87 ? 9.753 -20.767 -12.046 1.00 82.31 87 ARG A O 1
ATOM 678 N N . MET A 1 88 ? 11.009 -19.305 -13.204 1.00 84.94 88 MET A N 1
ATOM 679 C CA . MET A 1 88 ? 11.022 -18.247 -12.199 1.00 84.94 88 MET A CA 1
ATOM 680 C C . MET A 1 88 ? 10.038 -17.145 -12.591 1.00 84.94 88 MET A C 1
ATOM 682 O O . MET A 1 88 ? 10.055 -16.672 -13.724 1.00 84.94 88 MET A O 1
ATOM 686 N N . ILE A 1 89 ? 9.183 -16.745 -11.650 1.00 89.19 89 ILE A N 1
ATOM 687 C CA . ILE A 1 89 ? 8.243 -15.636 -11.823 1.00 89.19 89 ILE A CA 1
ATOM 688 C C . ILE A 1 89 ? 8.593 -14.573 -10.790 1.00 89.19 89 ILE A C 1
ATOM 690 O O . ILE A 1 89 ? 8.582 -14.843 -9.589 1.00 89.19 89 ILE A O 1
ATOM 694 N N . PHE A 1 90 ? 8.884 -13.367 -11.267 1.00 89.81 90 PHE A N 1
ATOM 695 C CA . PHE A 1 90 ? 9.030 -12.188 -10.427 1.00 89.81 90 PHE A CA 1
ATOM 696 C C . PHE A 1 90 ? 7.692 -11.458 -10.381 1.00 89.81 90 PHE A C 1
ATOM 698 O O . PHE A 1 90 ? 7.195 -11.012 -11.413 1.00 89.81 90 PHE A O 1
ATOM 705 N N . HIS A 1 91 ? 7.107 -11.346 -9.191 1.00 92.44 91 HIS A N 1
ATOM 706 C CA . HIS A 1 91 ? 5.921 -10.529 -8.962 1.00 92.44 91 HIS A CA 1
ATOM 707 C C . HIS A 1 91 ? 6.355 -9.201 -8.339 1.00 92.44 91 HIS A C 1
ATOM 709 O O . HIS A 1 91 ? 6.884 -9.183 -7.228 1.00 92.44 91 HIS A O 1
ATOM 715 N N . ILE A 1 92 ? 6.178 -8.106 -9.078 1.00 91.44 92 ILE A N 1
ATOM 716 C CA . ILE A 1 92 ? 6.610 -6.763 -8.680 1.00 91.44 92 ILE A CA 1
ATOM 717 C C . ILE A 1 92 ? 5.358 -5.949 -8.368 1.00 91.44 92 ILE A C 1
ATOM 719 O O . ILE A 1 92 ? 4.505 -5.784 -9.234 1.00 91.44 92 ILE A O 1
ATOM 723 N N . GLN A 1 93 ? 5.255 -5.450 -7.139 1.00 89.50 93 GLN A N 1
ATOM 724 C CA . GLN A 1 93 ? 4.173 -4.557 -6.731 1.00 89.50 93 GLN A CA 1
ATOM 725 C C . GLN A 1 93 ? 4.607 -3.104 -6.914 1.00 89.50 93 GLN A C 1
ATOM 727 O O . GLN A 1 93 ? 5.695 -2.717 -6.484 1.00 89.50 93 GLN A O 1
ATOM 732 N N . ASP A 1 94 ? 3.746 -2.311 -7.542 1.00 85.44 94 ASP A N 1
ATOM 733 C CA . ASP A 1 94 ? 3.979 -0.894 -7.793 1.00 85.44 94 ASP A CA 1
ATOM 734 C C . ASP A 1 94 ? 3.236 -0.029 -6.768 1.00 85.44 94 ASP A C 1
ATOM 736 O O . ASP A 1 94 ? 2.038 -0.188 -6.527 1.00 85.44 94 ASP A O 1
ATOM 740 N N . ALA A 1 95 ? 3.947 0.935 -6.188 1.00 77.44 95 ALA A N 1
ATOM 741 C CA . ALA A 1 95 ? 3.325 2.029 -5.461 1.00 77.44 95 ALA A CA 1
ATOM 742 C C . ALA A 1 95 ? 2.816 3.049 -6.491 1.00 77.44 95 ALA A C 1
ATOM 744 O O . ALA A 1 95 ? 3.504 4.020 -6.817 1.00 77.44 95 ALA A O 1
ATOM 745 N N . HIS A 1 96 ? 1.618 2.796 -7.027 1.00 71.69 96 HIS A N 1
ATOM 746 C CA . HIS A 1 96 ? 1.001 3.599 -8.084 1.00 71.69 96 HIS A CA 1
ATOM 747 C C . HIS A 1 96 ? 1.115 5.115 -7.848 1.00 71.69 96 HIS A C 1
ATOM 749 O O . HIS A 1 96 ? 1.025 5.604 -6.721 1.00 71.69 96 HIS A O 1
ATOM 755 N N . ALA A 1 97 ? 1.272 5.868 -8.941 1.00 74.69 97 ALA A N 1
ATOM 756 C CA . ALA A 1 97 ? 1.444 7.326 -8.951 1.00 74.69 97 ALA A CA 1
ATOM 757 C C . ALA A 1 97 ? 2.708 7.855 -8.233 1.00 74.69 97 ALA A C 1
ATOM 759 O O . ALA A 1 97 ? 2.823 9.058 -7.991 1.00 74.69 97 ALA A O 1
ATOM 760 N N . SER A 1 98 ? 3.691 6.994 -7.943 1.00 87.88 98 SER A N 1
ATOM 761 C CA . SER A 1 98 ? 5.003 7.397 -7.429 1.00 87.88 98 SER A CA 1
ATOM 762 C C . SER A 1 98 ? 6.066 7.366 -8.525 1.00 87.88 98 SER A C 1
ATOM 764 O O . SER A 1 98 ? 6.521 6.303 -8.945 1.00 87.88 98 SER A O 1
ATOM 766 N N . LEU A 1 99 ? 6.524 8.542 -8.962 1.00 87.94 99 LEU A N 1
ATOM 767 C CA . LEU A 1 99 ? 7.579 8.640 -9.975 1.00 87.94 99 LEU A CA 1
ATOM 768 C C . LEU A 1 99 ? 8.887 7.971 -9.523 1.00 87.94 99 LEU A C 1
ATOM 770 O O . LEU A 1 99 ? 9.565 7.340 -10.330 1.00 87.94 99 LEU A O 1
ATOM 774 N N . SER A 1 100 ? 9.245 8.084 -8.240 1.00 87.31 100 SER A N 1
ATOM 775 C CA . SER A 1 100 ? 10.430 7.405 -7.710 1.00 87.31 100 SER A CA 1
ATOM 776 C C . SER A 1 100 ? 10.276 5.887 -7.762 1.00 87.31 100 SER A C 1
ATOM 778 O O . SER A 1 100 ? 11.234 5.213 -8.122 1.00 87.31 100 SER A O 1
ATOM 780 N N . ALA A 1 101 ? 9.078 5.356 -7.484 1.00 88.31 101 ALA A N 1
ATOM 781 C CA . ALA A 1 101 ? 8.814 3.923 -7.617 1.00 88.31 101 ALA A CA 1
ATOM 782 C C . ALA A 1 101 ? 8.948 3.461 -9.074 1.00 88.31 101 ALA A C 1
ATOM 784 O O . ALA A 1 101 ? 9.583 2.441 -9.323 1.00 88.31 101 ALA A O 1
ATOM 785 N N . GLN A 1 102 ? 8.454 4.246 -10.042 1.00 92.12 102 GLN A N 1
ATOM 786 C CA . GLN A 1 102 ? 8.634 3.931 -11.464 1.00 92.12 102 GLN A CA 1
ATOM 787 C C . GLN A 1 102 ? 10.122 3.812 -11.835 1.00 92.12 102 GLN A C 1
ATOM 789 O O . GLN A 1 102 ? 10.520 2.842 -12.475 1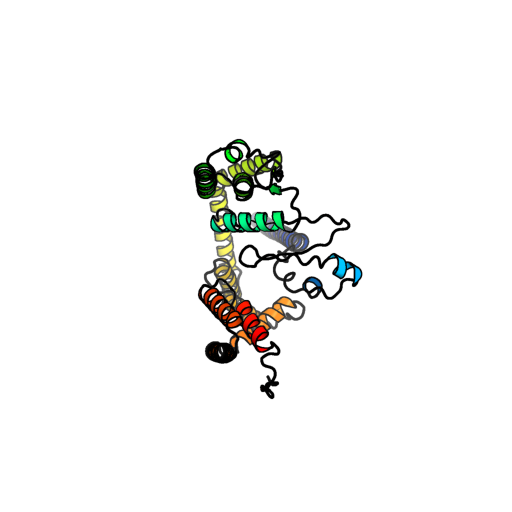.00 92.12 102 GLN A O 1
ATOM 794 N N . TYR A 1 103 ? 10.971 4.748 -11.391 1.00 91.44 103 TYR A N 1
ATOM 795 C CA . TYR A 1 103 ? 12.418 4.656 -11.627 1.00 91.44 103 TYR A CA 1
ATOM 796 C C . TYR A 1 103 ? 13.056 3.442 -10.938 1.00 91.44 103 TYR A C 1
ATOM 798 O O . TYR A 1 103 ? 13.860 2.752 -11.564 1.00 91.44 103 TYR A O 1
ATOM 806 N N . SER A 1 104 ? 12.672 3.133 -9.697 1.00 90.25 104 SER A N 1
ATOM 807 C CA . SER A 1 104 ? 13.138 1.930 -8.997 1.00 90.25 104 SER A CA 1
ATOM 808 C C . SER A 1 104 ? 12.751 0.645 -9.736 1.00 90.25 104 SER A C 1
ATOM 810 O O . SER A 1 104 ? 13.571 -0.262 -9.857 1.00 90.25 104 SER A O 1
ATOM 812 N N . ILE A 1 105 ? 11.542 0.580 -10.305 1.00 92.88 105 ILE A N 1
ATOM 813 C CA . ILE A 1 105 ? 11.104 -0.548 -11.138 1.00 92.88 105 ILE A CA 1
ATOM 814 C C . ILE A 1 105 ? 11.954 -0.641 -12.411 1.00 92.88 105 ILE A C 1
ATOM 816 O O . ILE A 1 105 ? 12.352 -1.738 -12.788 1.00 92.88 105 ILE A O 1
ATOM 820 N N . VAL A 1 106 ? 12.293 0.479 -13.060 1.00 92.94 106 VAL A N 1
ATOM 821 C CA . VAL A 1 106 ? 13.185 0.475 -14.238 1.00 92.94 106 VAL A CA 1
ATOM 822 C C . VAL A 1 106 ? 14.561 -0.103 -13.895 1.00 92.94 106 VAL A C 1
ATOM 824 O O . VAL A 1 106 ? 15.096 -0.891 -14.674 1.00 92.94 106 VAL A O 1
ATOM 827 N N . GLU A 1 107 ? 15.142 0.276 -12.755 1.00 90.50 107 GLU A N 1
ATOM 828 C CA . GLU A 1 107 ? 16.427 -0.267 -12.287 1.00 90.50 107 GLU A CA 1
ATOM 829 C C . GLU A 1 107 ? 16.329 -1.754 -11.940 1.00 90.50 107 GLU A C 1
ATOM 831 O O . GLU A 1 107 ? 17.204 -2.536 -12.315 1.00 90.50 107 GLU A O 1
ATOM 836 N N . LEU A 1 108 ? 15.238 -2.160 -11.287 1.00 89.19 108 LEU A N 1
ATOM 837 C CA . LEU A 1 108 ? 14.959 -3.559 -10.989 1.00 89.19 108 LEU A CA 1
ATOM 838 C C . LEU A 1 108 ? 14.849 -4.386 -12.275 1.00 89.19 108 LEU A C 1
ATOM 840 O O . LEU A 1 108 ? 15.494 -5.423 -12.388 1.00 89.19 108 LEU A O 1
ATOM 844 N N . LEU A 1 109 ? 14.076 -3.929 -13.262 1.00 92.25 109 LEU A N 1
ATOM 845 C CA . LEU A 1 109 ? 13.937 -4.612 -14.549 1.00 92.25 109 LEU A CA 1
ATOM 846 C C . LEU A 1 109 ? 15.277 -4.710 -15.282 1.00 92.25 109 LEU A C 1
ATOM 848 O O . LEU A 1 109 ? 15.573 -5.759 -15.848 1.00 92.25 109 LEU A O 1
ATOM 852 N N . ASP A 1 110 ? 16.111 -3.669 -15.230 1.00 88.38 110 ASP A N 1
ATOM 853 C CA . ASP A 1 110 ? 17.462 -3.694 -15.801 1.00 88.38 110 ASP A CA 1
ATOM 854 C C . ASP A 1 110 ? 18.336 -4.757 -15.129 1.00 88.38 110 ASP A C 1
ATOM 856 O O . ASP A 1 110 ? 18.877 -5.623 -15.821 1.00 88.38 110 ASP A O 1
ATOM 860 N N . ASN A 1 111 ? 18.364 -4.791 -13.793 1.00 84.88 111 ASN A N 1
ATOM 861 C CA . ASN A 1 111 ? 19.065 -5.825 -13.031 1.00 84.88 111 ASN A CA 1
ATOM 862 C C . ASN A 1 111 ? 18.562 -7.238 -13.379 1.00 84.88 111 ASN A C 1
ATOM 864 O O . ASN A 1 111 ? 19.356 -8.124 -13.703 1.00 84.88 111 ASN A O 1
ATOM 868 N N . LEU A 1 112 ? 17.241 -7.441 -13.377 1.00 85.81 112 LEU A N 1
ATOM 869 C CA . LEU A 1 112 ? 16.626 -8.728 -13.700 1.00 85.81 112 LEU A CA 1
ATOM 870 C C . LEU A 1 112 ? 16.952 -9.172 -15.128 1.00 85.81 112 LEU A C 1
ATOM 872 O O . LEU A 1 112 ? 17.233 -10.346 -15.384 1.00 85.81 112 LEU A O 1
ATOM 876 N N . SER A 1 113 ? 16.968 -8.223 -16.061 1.00 85.38 113 SER A N 1
ATOM 877 C CA . SER A 1 113 ? 17.259 -8.482 -17.465 1.00 85.38 113 SER A CA 1
ATOM 878 C C . SER A 1 113 ? 18.700 -8.934 -17.710 1.00 85.38 113 SER A C 1
ATOM 880 O O . SER A 1 113 ? 18.914 -9.771 -18.594 1.00 85.38 113 SER A O 1
ATOM 882 N N . GLN A 1 114 ? 19.651 -8.420 -16.925 1.00 81.94 114 GLN A N 1
ATOM 883 C CA . GLN A 1 114 ? 21.080 -8.720 -17.023 1.00 81.94 114 GLN A CA 1
ATOM 884 C C . GLN A 1 114 ? 21.447 -10.018 -16.292 1.00 81.94 114 GLN A C 1
ATOM 886 O O . GLN A 1 114 ? 22.248 -10.797 -16.801 1.00 81.94 114 GLN A O 1
ATOM 891 N N . ASN A 1 115 ? 20.829 -10.275 -15.134 1.00 80.25 115 ASN A N 1
ATOM 892 C CA . ASN A 1 115 ? 21.268 -11.333 -14.220 1.00 80.25 115 ASN A CA 1
ATOM 893 C C . ASN A 1 115 ? 20.415 -12.612 -14.265 1.00 80.25 115 ASN A C 1
ATOM 895 O O . ASN A 1 115 ? 20.914 -13.683 -13.928 1.00 80.25 115 ASN A O 1
ATOM 899 N N . TYR A 1 116 ? 19.144 -12.533 -14.680 1.00 78.44 116 TYR A N 1
ATOM 900 C CA . TYR A 1 116 ? 18.180 -13.637 -14.519 1.00 78.44 116 TYR A CA 1
ATOM 901 C C . TYR A 1 116 ? 17.482 -14.055 -15.819 1.00 78.44 116 TYR A C 1
ATOM 903 O O . TYR A 1 116 ? 16.436 -14.695 -15.775 1.00 78.44 116 TYR A O 1
ATOM 911 N N . ASN A 1 117 ? 18.060 -13.705 -16.973 1.00 81.00 117 ASN A N 1
ATOM 912 C CA . ASN A 1 117 ? 17.507 -13.965 -18.306 1.00 81.00 117 ASN A CA 1
ATOM 913 C C . ASN A 1 117 ? 15.997 -13.673 -18.409 1.00 81.00 117 ASN A C 1
ATOM 915 O O . ASN A 1 117 ? 15.186 -14.553 -18.683 1.00 81.00 117 ASN A O 1
ATOM 919 N N . LEU A 1 118 ? 15.617 -12.419 -18.158 1.00 85.62 118 LEU A N 1
ATOM 920 C CA . LEU A 1 118 ? 14.226 -11.990 -18.285 1.00 85.62 118 LEU A CA 1
ATOM 921 C C . LEU A 1 118 ? 13.754 -12.094 -19.748 1.00 85.62 118 LEU A C 1
ATOM 923 O O . LEU A 1 118 ? 14.247 -11.357 -20.606 1.00 85.62 118 LEU A O 1
ATOM 927 N N . ASP A 1 119 ? 12.803 -12.998 -20.004 1.00 89.06 119 ASP A N 1
ATOM 928 C CA . ASP A 1 119 ? 12.294 -13.323 -21.349 1.00 89.06 119 ASP A CA 1
ATOM 929 C C . ASP A 1 119 ? 10.910 -12.717 -21.653 1.00 89.06 119 ASP A C 1
ATOM 931 O O . ASP A 1 119 ? 10.499 -12.662 -22.811 1.00 89.06 119 ASP A O 1
ATOM 935 N N . LEU A 1 120 ? 10.169 -12.269 -20.633 1.00 93.69 120 LEU A N 1
ATOM 936 C CA . LEU A 1 120 ? 8.812 -11.729 -20.762 1.00 93.69 120 LEU A CA 1
ATOM 937 C C . LEU A 1 120 ? 8.516 -10.742 -19.630 1.00 93.69 120 LEU A C 1
ATOM 939 O O . LEU A 1 120 ? 8.838 -11.015 -18.474 1.00 93.69 120 LEU A O 1
ATOM 943 N N . ILE A 1 121 ? 7.841 -9.638 -19.957 1.00 95.50 121 ILE A N 1
ATOM 944 C CA . ILE A 1 121 ? 7.258 -8.717 -18.976 1.00 95.50 121 ILE A CA 1
ATOM 945 C C . ILE A 1 121 ? 5.740 -8.695 -19.169 1.00 95.50 121 ILE A C 1
ATOM 947 O O . ILE A 1 121 ? 5.246 -8.410 -20.262 1.00 95.50 121 ILE A O 1
ATOM 951 N N . ALA A 1 122 ? 5.011 -9.001 -18.097 1.00 95.62 122 ALA A N 1
ATOM 952 C CA . ALA A 1 122 ? 3.555 -8.966 -18.044 1.00 95.62 122 ALA A CA 1
ATOM 953 C C . ALA A 1 122 ? 3.088 -7.781 -17.184 1.00 95.62 122 ALA A C 1
ATOM 955 O O . ALA A 1 122 ? 3.565 -7.636 -16.060 1.00 95.62 122 ALA A O 1
ATOM 956 N N . LEU A 1 123 ? 2.188 -6.945 -17.707 1.00 93.00 123 LEU A N 1
ATOM 957 C CA . LEU A 1 123 ? 1.784 -5.673 -17.095 1.00 93.00 123 LEU A CA 1
ATOM 958 C C . LEU A 1 123 ? 0.284 -5.641 -16.750 1.00 93.00 123 LEU A C 1
ATOM 960 O O . LEU A 1 123 ? -0.559 -6.004 -17.574 1.00 93.00 123 LEU A O 1
ATOM 964 N N . GLU A 1 124 ? -0.041 -5.163 -15.548 1.00 89.62 124 GLU A N 1
ATOM 965 C CA . GLU A 1 124 ? -1.402 -4.810 -15.119 1.00 89.62 124 GLU A CA 1
ATOM 966 C C . GLU A 1 124 ? -1.847 -3.465 -15.724 1.00 89.62 124 GLU A C 1
ATOM 968 O O . GLU A 1 124 ? -1.040 -2.555 -15.896 1.00 89.62 124 GLU A O 1
ATOM 973 N N . GLY A 1 125 ? -3.136 -3.315 -16.047 1.00 87.31 125 GLY A N 1
ATOM 974 C CA . GLY A 1 125 ? -3.678 -2.063 -16.595 1.00 87.31 125 GLY A CA 1
ATOM 975 C C . GLY A 1 125 ? -3.547 -1.905 -18.116 1.00 87.31 125 GLY A C 1
ATOM 976 O O . GLY A 1 125 ? -3.990 -0.901 -18.672 1.00 87.31 125 GLY A O 1
ATOM 977 N N . ALA A 1 126 ? -3.005 -2.908 -18.808 1.00 90.50 126 ALA A N 1
ATOM 978 C CA . ALA A 1 126 ? -3.012 -3.016 -20.265 1.00 90.50 126 ALA A CA 1
ATOM 979 C C . ALA A 1 126 ? -3.448 -4.425 -20.693 1.00 90.50 126 ALA A C 1
ATOM 981 O O . ALA A 1 126 ? -3.323 -5.377 -19.924 1.00 90.50 126 ALA A O 1
ATOM 982 N N . SER A 1 127 ? -3.903 -4.588 -21.938 1.00 93.00 127 SER A N 1
ATOM 983 C CA . SER A 1 127 ? -4.301 -5.890 -22.493 1.00 93.00 127 SER A CA 1
ATOM 984 C C . SER A 1 127 ? -3.635 -6.164 -23.841 1.00 93.00 127 SER A C 1
ATOM 986 O O . SER A 1 127 ? -3.700 -5.323 -24.739 1.00 93.00 127 SER A O 1
ATOM 988 N N . GLY A 1 128 ? -3.082 -7.364 -24.016 1.00 94.25 128 GLY A N 1
ATOM 989 C CA . GLY A 1 128 ? -2.484 -7.800 -25.280 1.00 94.25 128 GLY A CA 1
ATOM 990 C C . GLY A 1 128 ? -1.049 -7.309 -25.477 1.00 94.25 128 GLY A C 1
ATOM 991 O O . GLY A 1 128 ? -0.398 -6.863 -24.539 1.00 94.25 128 GLY A O 1
ATOM 992 N N . TYR A 1 129 ? -0.522 -7.443 -26.694 1.00 95.38 129 TYR A N 1
ATOM 993 C CA . TYR A 1 129 ? 0.852 -7.035 -26.996 1.00 95.38 129 TYR A CA 1
ATOM 994 C C . TYR A 1 129 ? 1.015 -5.512 -26.908 1.00 95.38 129 TYR A C 1
ATOM 996 O O . TYR A 1 129 ? 0.232 -4.771 -27.504 1.00 95.38 129 TYR A O 1
ATOM 1004 N N . ILE A 1 130 ? 2.048 -5.054 -26.197 1.00 94.25 130 ILE A N 1
ATOM 1005 C CA . ILE A 1 130 ? 2.355 -3.630 -26.033 1.00 94.25 130 ILE A CA 1
ATOM 1006 C C . ILE A 1 130 ? 3.508 -3.265 -26.968 1.00 94.25 130 ILE A C 1
ATOM 1008 O O . ILE A 1 130 ? 4.660 -3.644 -26.744 1.00 94.25 130 ILE A O 1
ATOM 1012 N N . ASP A 1 131 ? 3.198 -2.502 -28.016 1.00 92.75 131 ASP A N 1
ATOM 1013 C CA . ASP A 1 131 ? 4.190 -2.039 -28.982 1.00 92.75 131 ASP A CA 1
ATOM 1014 C C . ASP A 1 131 ? 4.807 -0.696 -28.559 1.00 92.75 131 ASP A C 1
ATOM 1016 O O . ASP A 1 131 ? 4.136 0.333 -28.489 1.00 92.75 131 ASP A O 1
ATOM 1020 N N . THR A 1 132 ? 6.117 -0.706 -28.312 1.00 93.62 132 THR A N 1
ATOM 1021 C CA . THR A 1 132 ? 6.910 0.490 -27.971 1.00 93.62 132 THR A CA 1
ATOM 1022 C C . THR A 1 132 ? 7.814 0.950 -29.121 1.00 93.62 132 THR A C 1
ATOM 1024 O O . THR A 1 132 ? 8.596 1.892 -28.961 1.00 93.62 132 THR A O 1
ATOM 1027 N N . SER A 1 133 ? 7.706 0.320 -30.297 1.00 90.44 133 SER A N 1
ATOM 1028 C CA . SER A 1 133 ? 8.576 0.536 -31.460 1.00 90.44 133 SER A CA 1
ATOM 1029 C C . SER A 1 133 ? 8.618 1.991 -31.920 1.00 90.44 133 SER A C 1
ATOM 1031 O O . SER A 1 133 ? 9.693 2.487 -32.254 1.00 90.44 133 SER A O 1
ATOM 1033 N N . ILE A 1 134 ? 7.486 2.700 -31.864 1.00 89.44 134 ILE A N 1
ATOM 1034 C CA . ILE A 1 134 ? 7.363 4.106 -32.282 1.00 89.44 134 ILE A CA 1
ATOM 1035 C C . ILE A 1 134 ? 8.372 4.997 -31.548 1.00 89.44 134 ILE A C 1
ATOM 1037 O O . ILE A 1 134 ? 9.012 5.844 -32.167 1.00 89.44 134 ILE A O 1
ATOM 1041 N N . LEU A 1 135 ? 8.540 4.799 -30.237 1.00 91.56 135 LEU A N 1
ATOM 1042 C CA . LEU A 1 135 ? 9.529 5.541 -29.453 1.00 91.56 135 LEU A CA 1
ATOM 1043 C C . LEU A 1 135 ? 10.904 4.874 -29.513 1.00 91.56 135 LEU A C 1
ATOM 1045 O O . LEU A 1 135 ? 11.912 5.563 -29.645 1.00 91.56 135 LEU A O 1
ATOM 1049 N N . LYS A 1 136 ? 10.962 3.539 -29.449 1.00 91.00 136 LYS A N 1
ATOM 1050 C CA . LYS A 1 136 ? 12.223 2.788 -29.388 1.00 91.00 136 LYS A CA 1
ATOM 1051 C C . LYS A 1 136 ? 13.104 2.983 -30.626 1.00 91.00 136 LYS A C 1
ATOM 1053 O O . LYS A 1 136 ? 14.323 3.060 -30.497 1.00 91.00 136 LYS A O 1
ATOM 1058 N N . THR A 1 137 ? 12.492 3.077 -31.807 1.00 91.75 137 THR A N 1
ATOM 1059 C CA . THR A 1 137 ? 13.184 3.219 -33.103 1.00 91.75 137 THR A CA 1
ATOM 1060 C C . THR A 1 137 ? 13.592 4.657 -33.429 1.00 91.75 137 THR A C 1
ATOM 1062 O O . THR A 1 137 ? 14.190 4.901 -34.478 1.00 91.75 137 THR A O 1
ATOM 1065 N N . PHE A 1 138 ? 13.298 5.618 -32.546 1.00 93.69 138 PHE A N 1
ATOM 1066 C CA . PHE A 1 138 ? 13.670 7.008 -32.766 1.00 93.69 138 PHE A CA 1
ATOM 1067 C C . PHE A 1 138 ? 15.205 7.166 -32.770 1.00 93.69 138 PHE A C 1
ATOM 1069 O O . PHE A 1 138 ? 15.856 6.710 -31.828 1.00 93.69 138 PHE A O 1
ATOM 1076 N N . PRO A 1 139 ? 15.798 7.802 -33.802 1.00 92.25 139 PRO A N 1
ATOM 1077 C CA . PRO A 1 139 ? 17.242 7.737 -34.048 1.00 92.25 139 PRO A CA 1
ATOM 1078 C C . PRO A 1 139 ? 18.084 8.574 -33.076 1.00 92.25 139 PRO A C 1
ATOM 1080 O O . PRO A 1 139 ? 19.251 8.263 -32.856 1.00 92.25 139 PRO A O 1
ATOM 1083 N N . ASP A 1 140 ? 17.523 9.647 -32.514 1.00 94.94 140 ASP A N 1
ATOM 1084 C CA . ASP A 1 140 ? 18.228 10.492 -31.548 1.00 94.94 140 ASP A CA 1
ATOM 1085 C C . ASP A 1 140 ? 17.961 10.001 -30.118 1.00 94.94 140 ASP A C 1
ATOM 1087 O O . ASP A 1 140 ? 16.870 10.182 -29.569 1.00 94.94 140 ASP A O 1
ATOM 1091 N N . GLU A 1 141 ? 18.980 9.398 -29.503 1.00 92.94 141 GLU A N 1
ATOM 1092 C CA . GLU A 1 141 ? 18.916 8.840 -28.146 1.00 92.94 141 GLU A CA 1
ATOM 1093 C C . GLU A 1 141 ? 18.522 9.870 -27.081 1.00 92.94 141 GLU A C 1
ATOM 1095 O O . GLU A 1 141 ? 17.797 9.554 -26.133 1.00 92.94 141 GLU A O 1
ATOM 1100 N N . LYS A 1 142 ? 18.964 11.124 -27.230 1.00 94.81 142 LYS A N 1
ATOM 1101 C CA . LYS A 1 142 ? 18.696 12.178 -26.249 1.00 94.81 142 LYS A CA 1
ATOM 1102 C C . LYS A 1 142 ? 17.231 12.597 -26.300 1.00 94.81 142 LYS A C 1
ATOM 1104 O O . LYS A 1 142 ? 16.596 12.720 -25.253 1.00 94.81 142 LYS A O 1
ATOM 1109 N N . ILE A 1 143 ? 16.690 12.790 -27.502 1.00 94.88 143 ILE A N 1
ATOM 1110 C CA . ILE A 1 143 ? 15.274 13.122 -27.700 1.00 94.88 143 ILE A CA 1
ATOM 1111 C C . ILE A 1 143 ? 14.391 11.943 -27.285 1.00 94.88 143 ILE A C 1
ATOM 1113 O O . ILE A 1 143 ? 13.398 12.150 -26.585 1.00 94.88 143 ILE A O 1
ATOM 1117 N N . LYS A 1 144 ? 14.768 10.711 -27.652 1.00 94.44 144 LYS A N 1
ATOM 1118 C CA . LYS A 1 144 ? 14.053 9.487 -27.272 1.00 94.44 144 LYS A CA 1
ATOM 1119 C C . LYS A 1 144 ? 13.918 9.364 -25.757 1.00 94.44 144 LYS A C 1
ATOM 1121 O O . LYS A 1 144 ? 12.802 9.282 -25.243 1.00 94.44 144 LYS A O 1
ATOM 1126 N N . LYS A 1 145 ? 15.043 9.413 -25.033 1.00 94.56 145 LYS A N 1
ATOM 1127 C CA . LYS A 1 145 ? 15.054 9.313 -23.569 1.00 94.56 145 LYS A CA 1
ATOM 1128 C C . LYS A 1 145 ? 14.303 10.475 -22.919 1.00 94.56 145 LYS A C 1
ATOM 1130 O O . LYS A 1 145 ? 13.458 10.234 -22.064 1.00 94.56 145 LYS A O 1
ATOM 1135 N N . GLY A 1 146 ? 14.545 11.713 -23.355 1.00 96.25 146 GLY A N 1
ATOM 1136 C CA . GLY A 1 146 ? 13.860 12.888 -22.806 1.00 96.25 146 GLY A CA 1
ATOM 1137 C C . GLY A 1 146 ? 12.339 12.840 -22.992 1.00 96.25 146 GLY A C 1
ATOM 1138 O O . GLY A 1 146 ? 11.592 13.194 -22.082 1.00 96.25 146 GLY A O 1
ATOM 1139 N N . THR A 1 147 ? 11.870 12.337 -24.137 1.00 96.12 147 THR A N 1
ATOM 1140 C CA . THR A 1 147 ? 10.436 12.153 -24.410 1.00 96.12 147 THR A CA 1
ATOM 1141 C C . THR A 1 147 ? 9.839 11.059 -23.529 1.00 96.12 147 THR A C 1
ATOM 1143 O O . THR A 1 147 ? 8.788 11.271 -22.930 1.00 96.12 147 THR A O 1
ATOM 1146 N N . ALA A 1 148 ? 10.511 9.912 -23.400 1.00 95.88 148 ALA A N 1
ATOM 1147 C CA . ALA A 1 148 ? 10.057 8.830 -22.528 1.00 95.88 148 ALA A CA 1
ATOM 1148 C C . ALA A 1 148 ? 9.982 9.277 -21.057 1.00 95.88 148 ALA A C 1
ATOM 1150 O O . ALA A 1 148 ? 9.004 8.984 -20.374 1.00 95.88 148 ALA A O 1
ATOM 1151 N N . GLU A 1 149 ? 10.970 10.044 -20.582 1.00 95.69 149 GLU A N 1
ATOM 1152 C CA . GLU A 1 149 ? 10.987 10.580 -19.214 1.00 95.69 149 GLU A CA 1
ATOM 1153 C C . GLU A 1 149 ? 9.836 11.556 -18.980 1.00 95.69 149 GLU A C 1
ATOM 1155 O O . GLU A 1 149 ? 9.200 11.519 -17.928 1.00 95.69 149 GLU A O 1
ATOM 1160 N N . TYR A 1 150 ? 9.559 12.423 -19.955 1.00 96.25 150 TYR A N 1
ATOM 1161 C CA . TYR A 1 150 ? 8.417 13.327 -19.901 1.00 96.25 150 TYR A CA 1
ATOM 1162 C C . TYR A 1 150 ? 7.093 12.554 -19.833 1.00 96.25 150 TYR A C 1
ATOM 1164 O O . TYR A 1 150 ? 6.283 12.807 -18.948 1.00 96.25 150 TYR A O 1
ATOM 1172 N N . LEU A 1 151 ? 6.892 11.561 -20.703 1.00 95.06 151 LEU A N 1
ATOM 1173 C CA . LEU A 1 151 ? 5.663 10.762 -20.711 1.00 95.06 151 LEU A CA 1
ATOM 1174 C C . LEU A 1 151 ? 5.464 9.972 -19.411 1.00 95.06 151 LEU A C 1
ATOM 1176 O O . LEU A 1 151 ? 4.331 9.869 -18.943 1.00 95.06 151 LEU A O 1
ATOM 1180 N N . MET A 1 152 ? 6.544 9.463 -18.810 1.00 93.25 152 MET A N 1
ATOM 1181 C CA . MET A 1 152 ? 6.481 8.767 -17.522 1.00 93.25 152 MET A CA 1
ATOM 1182 C C . MET A 1 152 ? 6.131 9.719 -16.374 1.00 93.25 152 MET A C 1
ATOM 1184 O O . MET A 1 152 ? 5.301 9.389 -15.531 1.00 93.25 152 MET A O 1
ATOM 1188 N N . LYS A 1 153 ? 6.695 10.935 -16.369 1.00 93.25 153 LYS A N 1
ATOM 1189 C CA . LYS A 1 153 ? 6.348 11.991 -15.398 1.00 93.25 153 LYS A CA 1
ATOM 1190 C C . LYS A 1 153 ? 4.880 12.401 -15.468 1.00 93.25 153 LYS A C 1
ATOM 1192 O O . LYS A 1 153 ? 4.271 12.633 -14.431 1.00 93.25 153 LYS A O 1
ATOM 1197 N N . GLU A 1 154 ? 4.315 12.446 -16.670 1.00 93.88 154 GLU A N 1
ATOM 1198 C CA . GLU A 1 154 ? 2.899 12.756 -16.900 1.00 93.88 154 GLU A CA 1
ATOM 1199 C C . GLU A 1 154 ? 1.968 11.546 -16.679 1.00 93.88 154 GLU A C 1
ATOM 1201 O O . GLU A 1 154 ? 0.764 11.648 -16.910 1.00 93.88 154 GLU A O 1
ATOM 1206 N N . GLY A 1 155 ? 2.497 10.379 -16.284 1.00 90.06 155 GLY A N 1
ATOM 1207 C CA . GLY A 1 1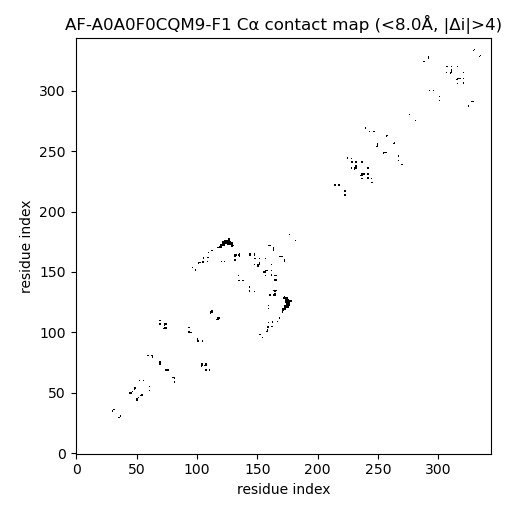55 ? 1.709 9.159 -16.073 1.00 90.06 155 GLY A CA 1
ATOM 1208 C C . GLY A 1 155 ? 1.112 8.566 -17.354 1.00 90.06 155 GLY A C 1
ATOM 1209 O O . GLY A 1 155 ? 0.157 7.797 -17.294 1.00 90.06 155 GLY A O 1
ATOM 1210 N N . ARG A 1 156 ? 1.646 8.929 -18.526 1.00 90.88 156 ARG A N 1
ATOM 1211 C CA . ARG A 1 156 ? 1.195 8.430 -19.840 1.00 90.88 156 ARG A CA 1
ATOM 1212 C C . ARG A 1 156 ? 1.967 7.203 -20.320 1.00 90.88 156 ARG A C 1
ATOM 1214 O O . ARG A 1 156 ? 1.657 6.677 -21.386 1.00 90.88 156 ARG A O 1
ATOM 1221 N N . LEU A 1 157 ? 3.004 6.816 -19.588 1.00 91.25 157 LEU A N 1
ATOM 1222 C CA . LEU A 1 157 ? 3.927 5.741 -19.915 1.00 91.25 157 LEU A CA 1
ATOM 1223 C C . LEU A 1 157 ? 4.413 5.119 -18.598 1.00 91.25 157 LEU A C 1
ATOM 1225 O O . LEU A 1 157 ? 4.848 5.853 -17.713 1.00 91.25 157 LEU A O 1
ATOM 1229 N N . GLY A 1 158 ? 4.310 3.797 -18.451 1.00 92.00 158 GLY A N 1
ATOM 1230 C CA . GLY A 1 158 ? 4.754 3.086 -17.248 1.00 92.00 158 GLY A CA 1
ATOM 1231 C C . GLY A 1 158 ? 6.250 2.754 -17.245 1.00 92.00 158 GLY A C 1
ATOM 1232 O O . GLY A 1 158 ? 6.931 2.814 -18.272 1.00 92.00 158 GLY A O 1
ATOM 1233 N N . ALA A 1 159 ? 6.776 2.354 -16.084 1.00 93.44 159 ALA A N 1
ATOM 1234 C CA . ALA A 1 159 ? 8.167 1.922 -15.918 1.00 93.44 159 ALA A CA 1
ATOM 1235 C C . ALA A 1 159 ? 8.576 0.823 -16.911 1.00 93.44 159 ALA A C 1
ATOM 1237 O O . ALA A 1 159 ? 9.694 0.823 -17.426 1.00 93.44 159 ALA A O 1
ATOM 1238 N N . THR A 1 160 ? 7.665 -0.100 -17.217 1.00 94.00 160 THR A N 1
ATOM 1239 C CA . THR A 1 160 ? 7.885 -1.201 -18.159 1.00 94.00 160 THR A CA 1
ATOM 1240 C C . THR A 1 160 ? 8.083 -0.719 -19.591 1.00 94.00 160 THR A C 1
ATOM 1242 O O . THR A 1 160 ? 9.042 -1.121 -20.255 1.00 94.00 160 THR A O 1
ATOM 1245 N N . GLU A 1 161 ? 7.234 0.186 -20.073 1.00 94.44 161 GLU A N 1
ATOM 1246 C CA . GLU A 1 161 ? 7.388 0.781 -21.397 1.00 94.44 161 GLU A CA 1
ATOM 1247 C C . GLU A 1 161 ? 8.623 1.684 -21.447 1.00 94.44 161 GLU A C 1
ATOM 1249 O O . GLU A 1 161 ? 9.347 1.674 -22.443 1.00 94.44 161 GLU A O 1
ATOM 1254 N N . PHE A 1 162 ? 8.920 2.411 -20.363 1.00 95.12 162 PHE A N 1
ATOM 1255 C CA . PHE A 1 162 ? 10.125 3.238 -20.258 1.00 95.12 162 PHE A CA 1
ATOM 1256 C C . PHE A 1 162 ? 11.382 2.389 -20.394 1.00 95.12 162 PHE A C 1
ATOM 1258 O O . PHE A 1 162 ? 12.280 2.708 -21.179 1.00 95.12 162 PHE A O 1
ATOM 1265 N N . PHE A 1 163 ? 11.429 1.284 -19.653 1.00 95.19 163 PHE A N 1
ATOM 1266 C CA . PHE A 1 163 ? 12.487 0.293 -19.727 1.00 95.19 163 PHE A CA 1
ATOM 1267 C C . PHE A 1 163 ? 12.639 -0.234 -21.162 1.00 95.19 163 PHE A C 1
ATOM 1269 O O . PHE A 1 163 ? 13.739 -0.197 -21.709 1.00 95.19 163 PHE A O 1
ATOM 1276 N N . SER A 1 164 ? 11.537 -0.617 -21.817 1.00 94.88 164 SER A N 1
ATOM 1277 C CA . SER A 1 164 ? 11.565 -1.104 -23.203 1.00 94.88 164 SER A CA 1
ATOM 1278 C C . SER A 1 164 ? 12.118 -0.078 -24.198 1.00 94.88 164 SER A C 1
ATOM 1280 O O . SER A 1 164 ? 12.869 -0.442 -25.105 1.00 94.88 164 SER A O 1
ATOM 1282 N N . VAL A 1 165 ? 11.762 1.201 -24.043 1.00 94.81 165 VAL A N 1
ATOM 1283 C CA . VAL A 1 165 ? 12.190 2.287 -24.942 1.00 94.81 165 VAL A CA 1
ATOM 1284 C C . VAL A 1 165 ? 13.655 2.669 -24.729 1.00 94.81 165 VAL A C 1
ATOM 1286 O O . VAL A 1 165 ? 14.349 2.992 -25.694 1.00 94.81 165 VAL A O 1
ATOM 1289 N N . THR A 1 166 ? 14.121 2.673 -23.478 1.00 92.75 166 THR A N 1
ATOM 1290 C CA . THR A 1 166 ? 15.423 3.253 -23.102 1.00 92.75 166 THR A CA 1
ATOM 1291 C C . THR A 1 166 ? 16.548 2.240 -22.932 1.00 92.75 166 THR A C 1
ATOM 1293 O O . THR A 1 166 ? 17.710 2.643 -22.887 1.00 92.75 166 THR A O 1
ATOM 1296 N N . ARG A 1 167 ? 16.243 0.941 -22.837 1.00 87.75 167 ARG A N 1
ATOM 1297 C CA . ARG A 1 167 ? 17.241 -0.128 -22.705 1.00 87.75 167 ARG A CA 1
ATOM 1298 C C . ARG A 1 167 ? 17.368 -0.934 -23.996 1.00 87.75 167 ARG A C 1
ATOM 1300 O O . ARG A 1 167 ? 16.419 -1.087 -24.766 1.00 87.75 167 ARG A O 1
ATOM 1307 N N . GLU A 1 168 ? 18.565 -1.468 -24.230 1.00 80.12 168 GLU A N 1
ATOM 1308 C CA . GLU A 1 168 ? 18.896 -2.167 -25.478 1.00 80.12 168 GLU A CA 1
ATOM 1309 C C . GLU A 1 168 ? 18.187 -3.520 -25.609 1.00 80.12 168 GLU A C 1
ATOM 1311 O O . GLU A 1 168 ? 17.821 -3.927 -26.713 1.00 80.12 168 GLU A O 1
ATOM 1316 N N . LYS A 1 169 ? 17.945 -4.220 -24.491 1.00 81.62 169 LYS A N 1
ATOM 1317 C CA . LYS A 1 169 ? 17.357 -5.562 -24.525 1.00 81.62 169 LYS A CA 1
ATOM 1318 C C . LYS A 1 169 ? 15.906 -5.506 -25.018 1.00 81.62 169 LYS A C 1
ATOM 1320 O O . LYS A 1 169 ? 15.079 -4.741 -24.526 1.00 81.62 169 LYS A O 1
ATOM 1325 N N . ASN A 1 170 ? 15.596 -6.330 -26.016 1.00 85.00 170 ASN A N 1
ATOM 1326 C CA . ASN A 1 170 ? 14.245 -6.488 -26.549 1.00 85.00 170 ASN A CA 1
ATOM 1327 C C . ASN A 1 170 ? 13.531 -7.600 -25.786 1.00 85.00 170 ASN A C 1
ATOM 1329 O O . ASN A 1 170 ? 13.675 -8.771 -26.125 1.00 85.00 170 ASN A O 1
ATOM 1333 N N . ILE A 1 171 ? 12.779 -7.221 -24.757 1.00 93.06 171 ILE A N 1
ATOM 1334 C CA . ILE A 1 171 ? 11.931 -8.138 -23.995 1.00 93.06 171 ILE A CA 1
ATOM 1335 C C . ILE A 1 171 ? 10.480 -7.875 -24.407 1.00 93.06 171 ILE A C 1
ATOM 1337 O O . ILE A 1 171 ? 10.073 -6.714 -24.398 1.00 93.06 171 ILE A O 1
ATOM 1341 N N . PRO A 1 172 ? 9.699 -8.892 -24.808 1.00 93.94 172 PRO A N 1
ATOM 1342 C CA . PRO A 1 172 ? 8.297 -8.708 -25.154 1.00 93.94 172 PRO A CA 1
ATOM 1343 C C . PRO A 1 172 ? 7.476 -8.236 -23.948 1.00 93.94 172 PRO A C 1
ATOM 1345 O O . PRO A 1 172 ? 7.638 -8.739 -22.834 1.00 93.94 172 PRO A O 1
ATOM 1348 N N . LEU A 1 173 ? 6.562 -7.299 -24.208 1.00 95.69 173 LEU A N 1
ATOM 1349 C CA . LEU A 1 173 ? 5.648 -6.731 -23.224 1.00 95.69 173 LEU A CA 1
ATOM 1350 C C . LEU A 1 173 ? 4.220 -7.162 -23.549 1.00 95.69 173 LEU A C 1
ATOM 1352 O O . LEU A 1 173 ? 3.747 -6.966 -24.672 1.00 95.69 173 LEU A O 1
ATOM 1356 N N . TYR A 1 174 ? 3.535 -7.726 -22.560 1.00 96.69 174 TYR A N 1
ATOM 1357 C CA . TYR A 1 174 ? 2.140 -8.129 -22.680 1.00 96.69 174 TYR A CA 1
ATOM 1358 C C . TYR A 1 174 ? 1.318 -7.577 -21.525 1.00 96.69 174 TYR A C 1
ATOM 1360 O O . TYR A 1 174 ? 1.605 -7.823 -20.359 1.00 96.69 174 TYR A O 1
ATOM 1368 N N . GLY A 1 175 ? 0.253 -6.869 -21.859 1.00 94.94 175 GLY A N 1
ATOM 1369 C CA . GLY A 1 175 ? -0.803 -6.552 -20.924 1.00 94.94 175 GLY A CA 1
ATOM 1370 C C . GLY A 1 175 ? -1.612 -7.802 -20.581 1.00 94.94 175 GLY A C 1
ATOM 1371 O O . GLY A 1 175 ? -2.080 -8.504 -21.485 1.00 94.94 175 GLY A O 1
ATOM 1372 N N . ILE A 1 176 ? -1.770 -8.075 -19.288 1.00 95.44 176 ILE A N 1
ATOM 1373 C CA . ILE A 1 176 ? -2.500 -9.241 -18.765 1.00 95.44 176 ILE A CA 1
ATOM 1374 C C . ILE A 1 176 ? -3.869 -8.882 -18.176 1.00 95.44 176 ILE A C 1
ATOM 1376 O O . ILE A 1 176 ? -4.520 -9.734 -17.574 1.00 95.44 176 ILE A O 1
ATOM 1380 N N . GLU A 1 177 ? -4.324 -7.643 -18.372 1.00 93.81 177 GLU A N 1
ATOM 1381 C CA . GLU A 1 177 ? -5.632 -7.188 -17.911 1.00 93.81 177 GLU A CA 1
ATOM 1382 C C . GLU A 1 177 ? -6.772 -7.903 -18.643 1.00 93.81 177 GLU A C 1
ATOM 1384 O O . GLU A 1 177 ? -6.749 -8.089 -19.867 1.00 93.81 177 GLU A O 1
ATOM 1389 N N . ASN A 1 178 ? -7.825 -8.238 -17.898 1.00 95.25 178 ASN A N 1
ATOM 1390 C CA . ASN A 1 178 ? -9.069 -8.689 -18.496 1.00 95.25 178 ASN A CA 1
ATOM 1391 C C . ASN A 1 178 ? -9.935 -7.466 -18.814 1.00 95.25 178 ASN A C 1
ATOM 1393 O O . ASN A 1 178 ? -10.612 -6.922 -17.944 1.00 95.25 178 ASN A O 1
ATOM 1397 N N . ASN A 1 179 ? -9.950 -7.057 -20.084 1.00 91.56 179 ASN A N 1
ATOM 1398 C CA . ASN A 1 179 ? -10.673 -5.857 -20.501 1.00 91.56 179 ASN A CA 1
ATOM 1399 C C . ASN A 1 179 ? -12.183 -5.922 -20.196 1.00 91.56 179 ASN A C 1
ATOM 1401 O O . ASN A 1 179 ? -12.773 -4.907 -19.844 1.00 91.56 179 ASN A O 1
ATOM 1405 N N . GLU A 1 180 ? -12.824 -7.093 -20.277 1.00 94.75 180 GLU A N 1
ATOM 1406 C CA . GLU A 1 180 ? -14.247 -7.218 -19.924 1.00 94.75 180 GLU A CA 1
ATOM 1407 C C . GLU A 1 180 ? -14.473 -6.950 -18.433 1.00 94.75 180 GLU A C 1
ATOM 1409 O O . GLU A 1 180 ? -15.392 -6.216 -18.059 1.00 94.75 180 GLU A O 1
ATOM 1414 N N . LEU A 1 181 ? -13.605 -7.501 -17.580 1.00 96.00 181 LEU A N 1
ATOM 1415 C CA . LEU A 1 181 ? -13.665 -7.289 -16.139 1.00 96.00 181 LEU A CA 1
ATOM 1416 C C . LEU A 1 181 ? -13.348 -5.838 -15.769 1.00 96.00 181 LEU A C 1
ATOM 1418 O O . LEU A 1 181 ? -14.053 -5.253 -14.948 1.00 96.00 181 LEU A O 1
ATOM 1422 N N . TYR A 1 182 ? -12.347 -5.244 -16.417 1.00 93.94 182 TYR A N 1
ATOM 1423 C CA . TYR A 1 182 ? -11.989 -3.841 -16.251 1.00 93.94 182 TYR A CA 1
ATOM 1424 C C . TYR A 1 182 ? -13.167 -2.921 -16.594 1.00 93.94 182 TYR A C 1
ATOM 1426 O O . TYR A 1 182 ? -13.571 -2.101 -15.771 1.00 93.94 182 TYR A O 1
ATOM 1434 N N . GLN A 1 183 ? -13.780 -3.089 -17.771 1.00 94.94 183 GLN A N 1
ATOM 1435 C CA . GLN A 1 183 ? -14.916 -2.262 -18.193 1.00 94.94 183 GLN A CA 1
ATOM 1436 C C . GLN A 1 183 ? -16.118 -2.425 -17.259 1.00 94.94 183 GLN A C 1
ATOM 1438 O O . GLN A 1 183 ? -16.783 -1.442 -16.930 1.00 94.94 183 GLN A O 1
ATOM 1443 N N . LYS A 1 184 ? -16.376 -3.649 -16.785 1.00 96.62 184 LYS A N 1
ATOM 1444 C CA . LYS A 1 184 ? -17.410 -3.896 -15.777 1.00 96.62 184 LYS A CA 1
ATOM 1445 C C . LYS A 1 184 ? -17.109 -3.154 -14.471 1.00 96.62 184 LYS A C 1
ATOM 1447 O O . LYS A 1 184 ? -17.986 -2.473 -13.951 1.00 96.62 184 LYS A O 1
ATOM 1452 N N . ASN A 1 185 ? -15.870 -3.222 -13.983 1.00 95.88 185 ASN A N 1
ATOM 1453 C CA . ASN A 1 185 ? -15.451 -2.520 -12.772 1.00 95.88 185 ASN A 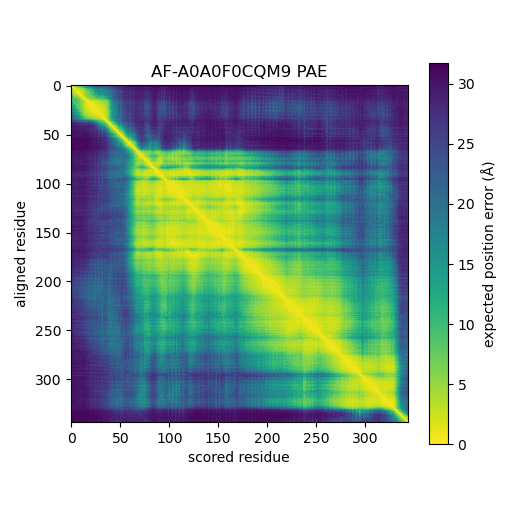CA 1
ATOM 1454 C C . ASN A 1 185 ? -15.585 -0.992 -12.913 1.00 95.88 185 ASN A C 1
ATOM 1456 O O . ASN A 1 185 ? -16.038 -0.325 -11.986 1.00 95.88 185 ASN A O 1
ATOM 1460 N N . VAL A 1 186 ? -15.265 -0.432 -14.086 1.00 95.62 186 VAL A N 1
ATOM 1461 C CA . VAL A 1 186 ? -15.470 0.998 -14.380 1.00 95.62 186 VAL A CA 1
ATOM 1462 C C . VAL A 1 186 ? -16.952 1.373 -14.306 1.00 95.62 186 VAL A C 1
ATOM 1464 O O . VAL A 1 186 ? -17.300 2.379 -13.687 1.00 95.62 186 VAL A O 1
ATOM 1467 N N . GLN A 1 187 ? -17.840 0.563 -14.887 1.00 96.38 187 GLN A N 1
ATOM 1468 C CA . GLN A 1 187 ? -19.286 0.803 -14.826 1.00 96.38 187 GLN A CA 1
ATOM 1469 C C . GLN A 1 187 ? -19.810 0.734 -13.388 1.00 96.38 187 GLN A C 1
ATOM 1471 O O . GLN A 1 187 ? -20.522 1.641 -12.950 1.00 96.38 187 GLN A O 1
ATOM 1476 N N . ASP A 1 188 ? -19.411 -0.292 -12.634 1.00 96.06 188 ASP A N 1
ATOM 1477 C CA . ASP A 1 188 ? -19.780 -0.448 -11.226 1.00 96.06 188 ASP A CA 1
ATOM 1478 C C . ASP A 1 188 ? -19.290 0.751 -10.395 1.00 96.06 188 ASP A C 1
ATOM 1480 O O . ASP A 1 188 ? -20.041 1.308 -9.588 1.00 96.06 188 ASP A O 1
ATOM 1484 N N . PHE A 1 189 ? -18.064 1.220 -10.645 1.00 95.56 189 PHE A N 1
ATOM 1485 C CA . PHE A 1 189 ? -17.518 2.417 -10.013 1.00 95.56 189 PHE A CA 1
ATOM 1486 C C . PHE A 1 189 ? -18.353 3.668 -10.321 1.00 95.56 189 PHE A C 1
ATOM 1488 O O . PHE A 1 189 ? -18.715 4.392 -9.392 1.00 95.56 189 PHE A O 1
ATOM 1495 N N . CYS A 1 190 ? -18.721 3.910 -11.584 1.00 95.75 190 CYS A N 1
ATOM 1496 C CA . CYS A 1 190 ? -19.574 5.041 -11.966 1.00 95.75 190 CYS A CA 1
ATOM 1497 C C . CYS A 1 190 ? -20.918 5.020 -11.221 1.00 95.75 190 CYS A C 1
ATOM 1499 O O . CYS A 1 190 ? -21.299 6.018 -10.606 1.00 95.75 190 CYS A O 1
ATOM 1501 N N . VAL A 1 191 ? -21.588 3.865 -11.179 1.00 95.12 191 VAL A N 1
ATOM 1502 C CA . VAL A 1 191 ? -22.863 3.678 -10.460 1.00 95.12 191 VAL A CA 1
ATOM 1503 C C . VAL A 1 191 ? -22.708 3.959 -8.959 1.00 95.12 191 VAL A C 1
ATOM 1505 O O . VAL A 1 191 ? -23.570 4.578 -8.315 1.00 95.12 191 VAL A O 1
ATOM 1508 N N . VAL A 1 192 ? -21.603 3.508 -8.360 1.00 94.62 192 VAL A N 1
ATOM 1509 C CA . VAL A 1 192 ? -21.298 3.773 -6.949 1.00 94.62 192 VAL A CA 1
ATOM 1510 C C . VAL A 1 192 ? -21.069 5.263 -6.714 1.00 94.62 192 VAL A C 1
ATOM 1512 O O . VAL A 1 192 ? -21.634 5.800 -5.762 1.00 94.62 192 VAL A O 1
ATOM 1515 N N . VAL A 1 193 ? -20.301 5.938 -7.572 1.00 96.00 193 VAL A N 1
ATOM 1516 C CA . VAL A 1 193 ? -20.002 7.373 -7.461 1.00 96.00 193 VAL A CA 1
ATOM 1517 C C . VAL A 1 193 ? -21.269 8.220 -7.569 1.00 96.00 193 VAL A C 1
ATOM 1519 O O . VAL A 1 193 ? -21.486 9.078 -6.713 1.00 96.00 193 VAL A O 1
ATOM 1522 N N . GLU A 1 194 ? -22.144 7.940 -8.537 1.00 95.50 194 GLU A N 1
ATOM 1523 C CA . GLU A 1 194 ? -23.418 8.653 -8.720 1.00 95.50 194 GLU A CA 1
ATOM 1524 C C . GLU A 1 194 ? -24.318 8.570 -7.481 1.00 95.50 194 GLU A C 1
ATOM 1526 O O . GLU A 1 194 ? -24.985 9.532 -7.098 1.00 95.50 194 GLU A O 1
ATOM 1531 N N . THR A 1 195 ? -24.318 7.416 -6.812 1.00 94.75 195 THR A N 1
ATOM 1532 C CA . THR A 1 195 ? -25.154 7.172 -5.629 1.00 94.75 195 THR A CA 1
ATOM 1533 C C . THR A 1 195 ? -24.443 7.448 -4.304 1.00 94.75 195 THR A C 1
ATOM 1535 O O . THR A 1 195 ? -25.070 7.356 -3.244 1.00 94.75 195 THR A O 1
ATOM 1538 N N . ARG A 1 196 ? -23.154 7.813 -4.337 1.00 95.25 196 ARG A N 1
ATOM 1539 C CA . ARG A 1 196 ? -22.282 7.922 -3.159 1.00 95.25 196 ARG A CA 1
ATOM 1540 C C . ARG A 1 196 ? -22.821 8.904 -2.131 1.00 95.25 196 ARG A C 1
ATOM 1542 O O . ARG A 1 196 ? -22.946 8.537 -0.968 1.00 95.25 196 ARG A O 1
ATOM 1549 N N . ALA A 1 197 ? -23.170 10.121 -2.548 1.00 95.19 197 ALA A N 1
ATOM 1550 C CA . ALA A 1 197 ? -23.626 11.168 -1.632 1.00 95.19 197 ALA A CA 1
ATOM 1551 C C . ALA A 1 197 ? -24.884 10.742 -0.857 1.00 95.19 197 ALA A C 1
ATOM 1553 O O . ALA A 1 197 ? -24.921 10.821 0.368 1.00 95.19 197 ALA A O 1
ATOM 1554 N N . LYS A 1 198 ? -25.878 10.187 -1.562 1.00 95.44 198 LYS A N 1
ATOM 1555 C CA . LYS A 1 198 ? -27.119 9.688 -0.953 1.00 95.44 198 LYS A CA 1
ATOM 1556 C C . LYS A 1 198 ? -26.868 8.503 -0.016 1.00 95.44 198 LYS A C 1
ATOM 1558 O O . LYS A 1 198 ? -27.468 8.428 1.052 1.00 95.44 198 LYS A O 1
ATOM 1563 N N . LYS A 1 199 ? -25.991 7.570 -0.404 1.00 95.38 199 LYS A N 1
ATOM 1564 C CA . LYS A 1 199 ? -25.624 6.418 0.435 1.00 95.38 199 LYS A CA 1
ATOM 1565 C C . LYS A 1 199 ? -24.902 6.858 1.709 1.00 95.38 199 LYS A C 1
ATOM 1567 O O . LYS A 1 199 ? -25.230 6.348 2.774 1.00 95.38 199 LYS A O 1
ATOM 1572 N N . LEU A 1 200 ? -23.981 7.818 1.614 1.00 95.81 200 LEU A N 1
ATOM 1573 C CA . LEU A 1 200 ? -23.307 8.395 2.779 1.00 95.81 200 LEU A CA 1
ATOM 1574 C C . LEU A 1 200 ? -24.307 9.078 3.716 1.00 95.81 200 LEU A C 1
ATOM 1576 O O . LEU A 1 200 ? -24.317 8.766 4.898 1.00 95.81 200 LEU A O 1
ATOM 1580 N N . GLU A 1 201 ? -25.238 9.881 3.191 1.00 96.75 201 GLU A N 1
ATOM 1581 C CA . GLU A 1 201 ? -26.296 10.496 4.006 1.00 96.75 201 GLU A CA 1
ATOM 1582 C C . GLU A 1 201 ? -27.153 9.444 4.740 1.00 96.75 201 GLU A C 1
ATOM 1584 O O . GLU A 1 201 ? -27.521 9.618 5.903 1.00 96.75 201 GLU A O 1
ATOM 1589 N N . MET A 1 202 ? -27.480 8.331 4.076 1.00 96.75 202 MET A N 1
ATOM 1590 C CA . MET A 1 202 ? -28.207 7.223 4.704 1.00 96.75 202 MET A CA 1
ATOM 1591 C C . MET A 1 202 ? -27.387 6.545 5.808 1.00 96.75 202 MET A C 1
ATOM 1593 O O . MET A 1 202 ? -27.938 6.255 6.870 1.00 96.75 202 MET A O 1
ATOM 1597 N N . ILE A 1 203 ? -26.095 6.306 5.572 1.00 96.50 203 ILE A N 1
ATOM 1598 C CA . ILE A 1 203 ? -25.177 5.735 6.566 1.00 96.50 203 ILE A CA 1
ATOM 1599 C C . ILE A 1 203 ? -25.068 6.666 7.775 1.00 96.50 203 ILE A C 1
ATOM 1601 O O . ILE A 1 203 ? -25.230 6.203 8.900 1.00 96.50 203 ILE A O 1
ATOM 1605 N N . ASP A 1 204 ? -24.899 7.969 7.561 1.00 95.44 204 ASP A N 1
ATOM 1606 C CA . ASP A 1 204 ? -24.793 8.954 8.639 1.00 95.44 204 ASP A CA 1
ATOM 1607 C C . ASP A 1 204 ? -26.071 9.006 9.484 1.00 95.44 204 ASP A C 1
ATOM 1609 O O . ASP A 1 204 ? -26.014 9.037 10.716 1.00 95.44 204 ASP A O 1
ATOM 1613 N N . LYS A 1 205 ? -27.248 8.931 8.845 1.00 96.81 205 LYS A N 1
ATOM 1614 C CA . LYS A 1 205 ? -28.533 8.832 9.558 1.00 96.81 205 LYS A CA 1
ATOM 1615 C C . LYS A 1 205 ? -28.626 7.558 10.396 1.00 96.81 205 LYS A C 1
ATOM 1617 O O . LYS A 1 205 ? -29.062 7.630 11.545 1.00 96.81 205 LYS A O 1
ATOM 1622 N N . LEU A 1 206 ? -28.222 6.411 9.849 1.00 96.88 206 LEU A N 1
ATOM 1623 C CA . LEU A 1 206 ? -28.218 5.137 10.575 1.00 96.88 206 LEU A CA 1
ATOM 1624 C C . LEU A 1 206 ? -27.246 5.172 11.758 1.00 96.88 206 LEU A C 1
ATOM 1626 O O . LEU A 1 206 ? -27.622 4.787 12.863 1.00 96.88 206 LEU A O 1
ATOM 1630 N N . LEU A 1 207 ? -26.034 5.696 11.563 1.00 92.50 207 LEU A N 1
ATOM 1631 C CA . LEU A 1 207 ? -25.051 5.880 12.631 1.00 92.50 207 LEU A CA 1
ATOM 1632 C C . LEU A 1 207 ? -25.582 6.815 13.727 1.00 92.50 207 LEU A C 1
ATOM 1634 O O . LEU A 1 207 ? -25.447 6.509 14.909 1.00 92.50 207 LEU A O 1
ATOM 1638 N N . GLY A 1 208 ? -26.261 7.907 13.362 1.00 92.44 208 GLY A N 1
ATOM 1639 C CA . GLY A 1 208 ? -26.908 8.805 14.324 1.00 92.44 208 GLY A CA 1
ATOM 1640 C C . GLY A 1 208 ? -28.017 8.126 15.139 1.00 92.44 208 GLY A C 1
ATOM 1641 O O . GLY A 1 208 ? -28.131 8.343 16.350 1.00 92.44 208 GLY A O 1
ATOM 1642 N N . GLN A 1 209 ? -28.812 7.260 14.504 1.00 95.00 209 GLN A N 1
ATOM 1643 C CA . GLN A 1 209 ? -29.828 6.459 15.192 1.00 95.00 209 GLN A CA 1
ATOM 1644 C C . GLN A 1 209 ? -29.208 5.427 16.138 1.00 95.00 209 GLN A C 1
ATOM 1646 O O . GLN A 1 209 ? -29.685 5.284 17.264 1.00 95.00 209 GLN A O 1
ATOM 1651 N N . LEU A 1 210 ? -28.140 4.744 15.710 1.00 91.75 210 LEU A N 1
ATOM 1652 C CA . LEU A 1 210 ? -27.400 3.803 16.551 1.00 91.75 210 LEU A CA 1
ATOM 1653 C C . LEU A 1 210 ? -26.809 4.511 17.768 1.00 91.75 210 LEU A C 1
ATOM 1655 O O . LEU A 1 210 ? -27.050 4.076 18.887 1.00 91.75 210 LEU A O 1
ATOM 1659 N N . LYS A 1 211 ? -26.165 5.665 17.582 1.00 89.06 211 LYS A N 1
ATOM 1660 C CA . LYS A 1 211 ? -25.618 6.464 18.686 1.00 89.06 211 LYS A CA 1
ATOM 1661 C C . LYS A 1 211 ? -26.688 6.882 19.702 1.00 89.06 211 LYS A C 1
ATOM 1663 O O . LYS A 1 211 ? -26.485 6.778 20.906 1.00 89.06 211 LYS A O 1
ATOM 1668 N N . SER A 1 212 ? -27.874 7.260 19.223 1.00 91.38 212 SER A N 1
ATOM 1669 C CA . SER A 1 212 ? -29.017 7.588 20.092 1.00 91.38 212 SER A CA 1
ATOM 1670 C C . SER A 1 212 ? -29.548 6.382 20.887 1.00 91.38 212 SER A C 1
ATOM 1672 O O . SER A 1 212 ? -30.226 6.555 21.903 1.00 91.38 212 SER A O 1
ATOM 1674 N N . LEU A 1 213 ? -29.323 5.157 20.400 1.00 93.06 213 LEU A N 1
ATOM 1675 C CA . LEU A 1 213 ? -29.652 3.918 21.108 1.00 93.06 213 LEU A CA 1
ATOM 1676 C C . LEU A 1 213 ? -28.547 3.526 22.090 1.00 93.06 213 LEU A C 1
ATOM 1678 O O . LEU A 1 213 ? -28.873 3.102 23.197 1.00 93.06 213 LEU A O 1
ATOM 1682 N N . GLU A 1 214 ? -27.277 3.706 21.723 1.00 91.38 214 GLU A N 1
ATOM 1683 C CA . GLU A 1 214 ? -26.131 3.490 22.613 1.00 91.38 214 GLU A CA 1
ATOM 1684 C C . GLU A 1 214 ? -26.299 4.288 23.912 1.00 91.38 214 GLU A C 1
ATOM 1686 O O . GLU A 1 214 ? -26.228 3.704 24.987 1.00 91.38 214 GLU A O 1
ATOM 1691 N N . GLU A 1 215 ? -26.663 5.573 23.830 1.00 88.06 215 GLU A N 1
ATOM 1692 C CA . GLU A 1 215 ? -26.914 6.433 25.003 1.00 88.06 215 GLU A CA 1
ATOM 1693 C C . GLU A 1 215 ? -28.015 5.914 25.946 1.00 88.06 215 GLU A C 1
ATOM 1695 O O . GLU A 1 215 ? -28.051 6.275 27.120 1.00 88.06 215 GLU A O 1
ATOM 1700 N N . LYS A 1 216 ? -28.935 5.076 25.449 1.00 92.25 216 LYS A N 1
ATOM 1701 C CA . LYS A 1 216 ? -30.055 4.525 26.232 1.00 92.25 216 LYS A CA 1
ATOM 1702 C C . LYS A 1 216 ? -29.787 3.124 26.766 1.00 92.25 216 LYS A C 1
ATOM 1704 O O . LYS A 1 216 ? -30.427 2.720 27.734 1.00 92.25 216 LYS A O 1
ATOM 1709 N N . ILE A 1 217 ? -28.945 2.358 26.078 1.00 95.12 217 ILE A N 1
ATOM 1710 C CA . ILE A 1 217 ? -28.732 0.929 26.336 1.00 95.12 217 ILE A CA 1
ATOM 1711 C C . ILE A 1 217 ? -27.416 0.702 27.077 1.00 95.12 217 ILE A C 1
ATOM 1713 O O . ILE A 1 217 ? -27.342 -0.186 27.925 1.00 95.12 217 ILE A O 1
ATOM 1717 N N . TYR A 1 218 ? -26.374 1.466 26.753 1.00 94.44 218 TYR A N 1
ATOM 1718 C CA . TYR A 1 218 ? -25.052 1.252 27.321 1.00 94.44 218 TYR A CA 1
ATOM 1719 C C . TYR A 1 218 ? -24.987 1.795 28.745 1.00 94.44 218 TYR A C 1
ATOM 1721 O O . TYR A 1 218 ? -25.516 2.861 29.057 1.00 94.44 218 TYR A O 1
ATOM 1729 N N . SER A 1 219 ? -24.299 1.057 29.616 1.00 93.69 219 SER A N 1
ATOM 1730 C CA . SER A 1 219 ? -23.836 1.615 30.882 1.00 93.69 219 SER A CA 1
ATOM 1731 C C . SER A 1 219 ? -22.803 2.711 30.615 1.00 93.69 219 SER A C 1
ATOM 1733 O O . SER A 1 219 ? -22.179 2.737 29.554 1.00 93.69 219 SER A O 1
ATOM 1735 N N . GLU A 1 220 ? -22.574 3.587 31.592 1.00 91.38 220 GLU A N 1
ATOM 1736 C CA . GLU A 1 220 ? -21.546 4.633 31.501 1.00 91.38 220 GLU A CA 1
ATOM 1737 C C . GLU A 1 220 ? -20.169 4.057 31.124 1.00 91.38 220 GLU A C 1
ATOM 1739 O O . GLU A 1 220 ? -19.466 4.593 30.268 1.00 91.38 220 GLU A O 1
ATOM 1744 N N . GLU A 1 221 ? -19.824 2.897 31.687 1.00 90.94 221 GLU A N 1
ATOM 1745 C CA . GLU A 1 221 ? -18.571 2.205 31.390 1.00 90.94 221 GLU A CA 1
ATOM 1746 C C . GLU A 1 221 ? -18.513 1.693 29.948 1.00 90.94 221 GLU A C 1
ATOM 1748 O O . GLU A 1 221 ? -17.520 1.914 29.254 1.00 90.94 221 GLU A O 1
ATOM 1753 N N . LEU A 1 222 ? -19.580 1.045 29.470 1.00 91.00 222 LEU A N 1
ATOM 1754 C CA . LEU A 1 222 ? -19.635 0.529 28.103 1.00 91.00 222 LEU A CA 1
ATOM 1755 C C . LEU A 1 222 ? -19.662 1.668 27.074 1.00 91.00 222 LEU A C 1
ATOM 1757 O O . LEU A 1 222 ? -19.031 1.562 26.024 1.00 91.00 222 LEU A O 1
ATOM 1761 N N . ALA A 1 223 ? -20.329 2.779 27.392 1.00 91.81 223 ALA A N 1
ATOM 1762 C CA . ALA A 1 223 ? -20.304 3.989 26.580 1.00 91.81 223 ALA A CA 1
ATOM 1763 C C . ALA A 1 223 ? -18.883 4.568 26.478 1.00 91.81 223 ALA A C 1
ATOM 1765 O O . ALA A 1 223 ? -18.441 4.922 25.384 1.00 91.81 223 ALA A O 1
ATOM 1766 N N . GLY A 1 224 ? -18.136 4.599 27.588 1.00 91.88 224 GLY A N 1
ATOM 1767 C CA . GLY A 1 224 ? -16.727 5.000 27.605 1.00 91.88 224 GLY A CA 1
ATOM 1768 C C . GLY A 1 224 ? -15.832 4.088 26.760 1.00 91.88 224 GLY A C 1
ATOM 1769 O O . GLY A 1 224 ? -15.030 4.576 25.958 1.00 91.88 224 GLY A O 1
ATOM 1770 N N . PHE A 1 225 ? -15.997 2.770 26.886 1.00 92.31 225 PHE A N 1
ATOM 1771 C CA . PHE A 1 225 ? -15.268 1.791 26.075 1.00 92.31 225 PHE A CA 1
ATOM 1772 C C . PHE A 1 225 ? -15.555 1.958 24.576 1.00 92.31 225 PHE A C 1
ATOM 1774 O O . PHE A 1 225 ? -14.631 2.098 23.774 1.00 92.31 225 PHE A O 1
ATOM 1781 N N . ASN A 1 226 ? -16.837 2.026 24.196 1.00 92.31 226 ASN A N 1
ATOM 1782 C CA . ASN A 1 226 ? -17.252 2.189 22.802 1.00 92.31 226 ASN A CA 1
ATOM 1783 C C . ASN A 1 226 ? -16.734 3.501 22.200 1.00 92.31 226 ASN A C 1
ATOM 1785 O O . ASN A 1 226 ? -16.243 3.521 21.073 1.00 92.31 226 ASN A O 1
ATOM 1789 N N . LYS A 1 227 ? -16.779 4.595 22.971 1.00 91.88 227 LYS A N 1
ATOM 1790 C CA . LYS A 1 227 ? -16.210 5.878 22.552 1.00 91.88 227 LYS A CA 1
ATOM 1791 C C . LYS A 1 227 ? -14.712 5.758 22.263 1.00 91.88 227 LYS A C 1
ATOM 1793 O O . LYS A 1 227 ? -14.260 6.238 21.231 1.00 91.88 227 LYS A O 1
ATOM 1798 N N . THR A 1 228 ? -13.962 5.079 23.129 1.00 94.69 228 THR A N 1
ATOM 1799 C CA . THR A 1 228 ? -12.515 4.872 22.949 1.00 94.69 228 THR A CA 1
ATOM 1800 C C . THR A 1 228 ? -12.218 4.044 21.692 1.00 94.69 228 THR A C 1
ATOM 1802 O O . THR A 1 228 ? -11.273 4.341 20.964 1.00 94.69 228 THR A O 1
ATOM 1805 N N . ALA A 1 229 ? -13.054 3.047 21.383 1.00 93.00 229 ALA A N 1
ATOM 1806 C CA . ALA A 1 229 ? -12.951 2.283 20.140 1.00 93.00 229 ALA A CA 1
ATOM 1807 C C . ALA A 1 229 ? -13.190 3.152 18.890 1.00 93.00 229 ALA A C 1
ATOM 1809 O O . ALA A 1 229 ? -12.436 3.053 17.918 1.00 93.00 229 ALA A O 1
ATOM 1810 N N . TRP A 1 230 ? -14.190 4.041 18.922 1.00 91.81 230 TRP A N 1
ATOM 1811 C CA . TRP A 1 230 ? -14.438 4.999 17.839 1.00 91.81 230 TRP A CA 1
ATOM 1812 C C . TRP A 1 230 ? -13.311 6.019 17.686 1.00 91.81 230 TRP A C 1
ATOM 1814 O O . TRP A 1 230 ? -12.843 6.237 16.571 1.00 91.81 230 TRP A O 1
ATOM 1824 N N . ASP A 1 231 ? -12.824 6.587 18.789 1.00 94.75 231 ASP A N 1
ATOM 1825 C CA . ASP A 1 231 ? -11.720 7.547 18.763 1.00 94.75 231 ASP A CA 1
ATOM 1826 C C . ASP A 1 231 ? -10.444 6.911 18.179 1.00 94.75 231 ASP A C 1
ATOM 1828 O O . ASP A 1 231 ? -9.708 7.567 17.442 1.00 94.75 231 ASP A O 1
ATOM 1832 N N . HIS A 1 232 ? -10.195 5.621 18.432 1.00 93.62 232 HIS A N 1
ATOM 1833 C CA . HIS A 1 232 ? -9.086 4.892 17.808 1.00 93.62 232 HIS A CA 1
ATOM 1834 C C . HIS A 1 232 ? -9.304 4.685 16.306 1.00 93.62 232 HIS A C 1
ATOM 1836 O O . HIS A 1 232 ? -8.415 4.968 15.503 1.00 93.62 232 HIS A O 1
ATOM 1842 N N . LYS A 1 233 ? -10.502 4.244 15.904 1.00 91.31 233 LYS A N 1
ATOM 1843 C CA . LYS A 1 233 ? -10.858 4.033 14.492 1.00 91.31 233 LYS A CA 1
ATOM 1844 C C . LYS A 1 233 ? -10.749 5.318 13.668 1.00 91.31 233 LYS A C 1
ATOM 1846 O O . LYS A 1 233 ? -10.323 5.284 12.516 1.00 91.31 233 LYS A O 1
ATOM 1851 N N . GLU A 1 234 ? -11.093 6.451 14.271 1.00 92.00 234 GLU A N 1
ATOM 1852 C CA . GLU A 1 234 ? -10.971 7.787 13.680 1.00 92.00 234 GLU A CA 1
ATOM 1853 C C . GLU A 1 234 ? -9.566 8.396 13.836 1.00 92.00 234 GLU A C 1
ATOM 1855 O O . GLU A 1 234 ? -9.357 9.552 13.474 1.00 92.00 234 GLU A O 1
ATOM 1860 N N . LYS A 1 235 ? -8.592 7.628 14.349 1.00 92.75 235 LYS A N 1
ATOM 1861 C CA . LYS A 1 235 ? -7.190 8.031 14.554 1.00 92.75 235 LYS A CA 1
ATOM 1862 C C . LYS A 1 235 ? -7.012 9.249 15.475 1.00 92.75 235 LYS A C 1
ATOM 1864 O O . LYS A 1 235 ? -6.018 9.963 15.375 1.00 92.75 235 LYS A O 1
ATOM 1869 N N . LYS A 1 236 ? -7.961 9.489 16.386 1.00 95.38 236 LYS A N 1
ATOM 1870 C CA . LYS A 1 236 ? -7.901 10.557 17.402 1.00 95.38 236 LYS A CA 1
ATOM 1871 C C . LYS A 1 236 ? -7.053 10.174 18.610 1.00 95.38 236 LYS A C 1
ATOM 1873 O O . LYS A 1 236 ? -6.521 11.051 19.285 1.00 95.38 236 LYS A O 1
ATOM 1878 N N . ILE A 1 237 ? -6.942 8.878 18.893 1.00 93.88 237 ILE A N 1
ATOM 1879 C CA . ILE A 1 237 ? -6.065 8.334 19.932 1.00 93.88 237 ILE A CA 1
ATOM 1880 C C . ILE A 1 237 ? -5.093 7.326 19.330 1.00 93.88 237 ILE A C 1
ATOM 1882 O O . ILE A 1 237 ? -5.355 6.731 18.285 1.00 93.88 237 ILE A O 1
ATOM 1886 N N . THR A 1 238 ? -3.965 7.131 20.007 1.00 89.75 238 THR A N 1
ATOM 1887 C CA . THR A 1 238 ? -2.948 6.170 19.584 1.00 89.75 238 THR A CA 1
ATOM 1888 C C . THR A 1 238 ? -3.400 4.733 19.832 1.00 89.75 238 THR A C 1
ATOM 1890 O O . THR A 1 238 ? -4.238 4.458 20.696 1.00 89.75 238 THR A O 1
ATOM 1893 N N . PHE A 1 239 ? -2.786 3.804 19.102 1.00 88.00 239 PHE A N 1
ATOM 1894 C CA . PHE A 1 239 ? -2.963 2.368 19.297 1.00 88.00 239 PHE A CA 1
ATOM 1895 C C . PHE A 1 239 ? -2.694 1.953 20.752 1.00 88.00 239 PHE A C 1
ATOM 1897 O O . PHE A 1 239 ? -3.536 1.303 21.372 1.00 88.00 239 PHE A O 1
ATOM 1904 N N . SER A 1 240 ? -1.578 2.405 21.337 1.00 87.12 240 SER A N 1
ATOM 1905 C CA . SER A 1 240 ? -1.235 2.106 22.733 1.00 87.12 240 SER A CA 1
ATOM 1906 C C . SER A 1 240 ? -2.307 2.623 23.693 1.00 87.12 240 SER A C 1
ATOM 1908 O O . SER A 1 240 ? -2.698 1.912 24.615 1.00 87.12 240 SER A O 1
ATOM 1910 N N . LYS A 1 241 ? -2.869 3.818 23.442 1.00 90.06 241 LYS A N 1
ATOM 1911 C CA . LYS A 1 241 ? -3.910 4.379 24.310 1.00 90.06 241 LYS A CA 1
ATOM 1912 C C . LYS A 1 241 ? -5.214 3.584 24.269 1.00 90.06 241 LYS A C 1
ATOM 1914 O O . LYS A 1 241 ? -5.868 3.417 25.298 1.00 90.06 241 LYS A O 1
ATOM 1919 N N . TYR A 1 242 ? -5.588 3.093 23.092 1.00 94.38 242 TYR A N 1
ATOM 1920 C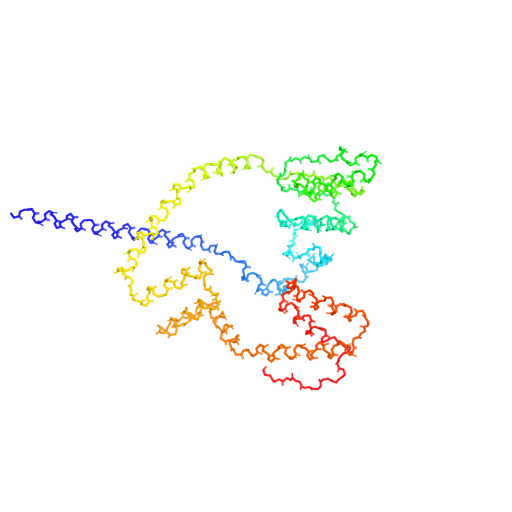 CA . TYR A 1 242 ? -6.737 2.209 22.934 1.00 94.38 242 TYR A CA 1
ATOM 1921 C C . TYR A 1 242 ? -6.539 0.894 23.698 1.00 94.38 242 TYR A C 1
ATOM 1923 O O . TYR A 1 242 ? -7.395 0.506 24.492 1.00 94.38 242 TYR A O 1
ATOM 1931 N N . TRP A 1 243 ? -5.385 0.246 23.532 1.00 92.56 243 TRP A N 1
ATOM 1932 C CA . TRP A 1 243 ? -5.104 -1.031 24.189 1.00 92.56 243 TRP A CA 1
ATOM 1933 C C . TRP A 1 243 ? -4.896 -0.919 25.700 1.00 92.56 243 TRP A C 1
ATOM 1935 O O . TRP A 1 243 ? -5.264 -1.843 26.420 1.00 92.56 243 TRP A O 1
ATOM 1945 N N . GLU A 1 244 ? -4.429 0.221 26.214 1.00 89.81 244 GLU A N 1
ATOM 1946 C CA . GLU A 1 244 ? -4.486 0.522 27.651 1.00 89.81 244 GLU A CA 1
ATOM 1947 C C . GLU A 1 244 ? -5.924 0.484 28.184 1.00 89.81 244 GLU A C 1
ATOM 1949 O O . GLU A 1 244 ? -6.181 -0.071 29.255 1.00 89.81 244 GLU A O 1
ATOM 1954 N N . ASN A 1 245 ? -6.875 1.058 27.438 1.00 92.62 245 ASN A N 1
ATOM 1955 C CA . ASN A 1 245 ? -8.282 1.026 27.819 1.00 92.62 245 ASN A CA 1
ATOM 1956 C C . ASN A 1 245 ? -8.818 -0.411 27.791 1.00 92.62 245 ASN A C 1
ATOM 1958 O O . ASN A 1 245 ? -9.394 -0.854 28.782 1.00 92.62 245 ASN A O 1
ATOM 1962 N N . VAL A 1 246 ? -8.546 -1.174 26.728 1.00 93.19 246 VAL A N 1
ATOM 1963 C CA . VAL A 1 246 ? -8.919 -2.598 26.639 1.00 93.19 246 VAL A CA 1
ATOM 1964 C C . VAL A 1 246 ? -8.337 -3.402 27.807 1.00 93.19 246 VAL A C 1
ATOM 1966 O O . VAL A 1 246 ? -9.065 -4.141 28.471 1.00 93.19 246 VAL A O 1
ATOM 1969 N N . HIS A 1 247 ? -7.056 -3.208 28.124 1.00 90.88 247 HIS A N 1
ATOM 1970 C CA . HIS A 1 247 ? -6.388 -3.881 29.236 1.00 90.88 247 HIS A CA 1
ATOM 1971 C C . HIS A 1 247 ? -7.024 -3.550 30.595 1.00 90.88 247 HIS A C 1
ATOM 1973 O O . HIS A 1 247 ? -7.191 -4.438 31.437 1.00 90.88 247 HIS A O 1
ATOM 1979 N N . SER A 1 248 ? -7.457 -2.299 30.798 1.00 91.06 248 SER A N 1
ATOM 1980 C CA . SER A 1 248 ? -8.171 -1.903 32.017 1.00 91.06 248 SER A CA 1
ATOM 1981 C C . SER A 1 248 ? -9.500 -2.652 32.184 1.00 91.06 248 SER A C 1
ATOM 1983 O O . SER A 1 248 ? -9.831 -3.068 33.294 1.00 91.06 248 SER A O 1
ATOM 1985 N N . PHE A 1 249 ? -10.225 -2.907 31.087 1.00 91.94 249 PHE A N 1
ATOM 1986 C CA . PHE A 1 249 ? -11.459 -3.696 31.104 1.00 91.94 249 PHE A CA 1
ATOM 1987 C C . PHE A 1 249 ? -11.184 -5.178 31.361 1.00 91.94 249 PHE A C 1
ATOM 1989 O O . PHE A 1 249 ? -11.868 -5.781 32.186 1.00 91.94 249 PHE A O 1
ATOM 1996 N N . ILE A 1 250 ? -10.159 -5.750 30.723 1.00 91.56 250 ILE A N 1
ATOM 1997 C CA . ILE A 1 250 ? -9.732 -7.137 30.970 1.00 91.56 250 ILE A CA 1
ATOM 1998 C C . ILE A 1 250 ? -9.422 -7.341 32.454 1.00 91.56 250 ILE A C 1
ATOM 2000 O O . ILE A 1 250 ? -9.950 -8.266 33.068 1.00 91.56 250 ILE A O 1
ATOM 2004 N N . SER A 1 251 ? -8.632 -6.436 33.038 1.00 90.62 251 SER A N 1
ATOM 2005 C CA . SER A 1 251 ? -8.241 -6.489 34.449 1.00 90.62 251 SER A CA 1
ATOM 2006 C C . SER A 1 251 ? -9.439 -6.318 35.383 1.00 90.62 251 SER A C 1
ATOM 2008 O O . SER A 1 251 ? -9.608 -7.083 36.329 1.00 90.62 251 SER A O 1
ATOM 2010 N N . LYS A 1 252 ? -10.307 -5.336 35.110 1.00 93.00 252 LYS A N 1
ATOM 2011 C CA . LYS A 1 252 ? -11.467 -5.023 35.956 1.00 93.00 252 LYS A CA 1
ATOM 2012 C C . LYS A 1 252 ? -12.504 -6.145 35.985 1.00 93.00 252 LYS A C 1
ATOM 2014 O O . LYS A 1 252 ? -13.069 -6.424 37.038 1.00 93.00 252 LYS A O 1
ATOM 2019 N N . TYR A 1 253 ? -12.764 -6.764 34.836 1.00 92.38 253 TYR A N 1
ATOM 2020 C CA . TYR A 1 253 ? -13.766 -7.821 34.691 1.00 92.38 253 TYR A CA 1
ATOM 2021 C C . TYR A 1 253 ? -13.175 -9.233 34.785 1.00 92.38 253 TYR A C 1
ATOM 2023 O O . TYR A 1 253 ? -13.911 -10.207 34.637 1.00 92.38 253 TYR A O 1
ATOM 2031 N N . ASN A 1 254 ? -11.868 -9.344 35.052 1.00 92.81 254 ASN A N 1
ATOM 2032 C CA . ASN A 1 254 ? -11.126 -10.600 35.138 1.00 92.81 254 ASN A CA 1
ATOM 2033 C C . ASN A 1 254 ? -11.379 -11.513 33.923 1.00 92.81 254 ASN A C 1
ATOM 2035 O O . ASN A 1 254 ? -11.693 -12.698 34.059 1.00 92.81 254 ASN A O 1
ATOM 2039 N N . VAL A 1 255 ? -11.311 -10.924 32.725 1.00 92.12 255 VAL A N 1
ATOM 2040 C CA . VAL A 1 255 ? -11.551 -11.639 31.468 1.00 92.12 255 VAL A CA 1
ATOM 2041 C C . VAL A 1 255 ? -10.380 -12.580 31.208 1.00 92.12 255 VAL A C 1
ATOM 2043 O O . VAL A 1 255 ? -9.240 -12.139 31.080 1.00 92.12 255 VAL A O 1
ATOM 2046 N N . ASP A 1 256 ? -10.666 -13.876 31.097 1.00 92.31 256 ASP A N 1
ATOM 2047 C CA . ASP A 1 256 ? -9.659 -14.869 30.731 1.00 92.31 256 ASP A CA 1
ATOM 2048 C C . ASP A 1 256 ? -9.245 -14.695 29.264 1.00 92.31 256 ASP A C 1
ATOM 2050 O O . ASP A 1 256 ? -9.952 -15.108 28.338 1.00 92.31 256 ASP A O 1
ATOM 2054 N N . ILE A 1 257 ? -8.083 -14.071 29.065 1.00 90.88 257 ILE A N 1
ATOM 2055 C CA . ILE A 1 257 ? -7.489 -13.863 27.744 1.00 90.88 257 ILE A CA 1
ATOM 2056 C C . ILE A 1 257 ? -6.501 -14.956 27.334 1.00 90.88 257 ILE A C 1
ATOM 2058 O O . ILE A 1 257 ? -5.971 -14.894 26.228 1.00 90.88 257 ILE A O 1
ATOM 2062 N N . THR A 1 258 ? -6.273 -15.980 28.163 1.00 90.00 258 THR A N 1
ATOM 2063 C CA . THR A 1 258 ? -5.249 -17.012 27.900 1.00 90.00 258 THR A CA 1
ATOM 2064 C C . THR A 1 258 ? -5.509 -17.801 26.617 1.00 90.00 258 THR A C 1
ATOM 2066 O O . THR A 1 258 ? -4.579 -18.274 25.968 1.00 90.00 258 THR A O 1
ATOM 2069 N N . LYS A 1 259 ? -6.778 -17.892 26.205 1.00 91.69 259 LYS A N 1
ATOM 2070 C CA . LYS A 1 259 ? -7.202 -18.511 24.941 1.00 91.69 259 LYS A CA 1
ATOM 2071 C C . LYS A 1 259 ? -6.880 -17.658 23.709 1.00 91.69 259 LYS A C 1
ATOM 2073 O O . LYS A 1 259 ? -6.875 -18.179 22.599 1.00 91.69 259 LYS A O 1
ATOM 2078 N N . TYR A 1 260 ? -6.601 -16.368 23.894 1.00 90.81 260 TYR A N 1
ATOM 2079 C CA . TYR A 1 260 ? -6.265 -15.412 22.842 1.00 90.81 260 TYR A CA 1
ATOM 2080 C C . TYR A 1 260 ? -4.777 -15.069 22.929 1.00 90.81 260 TYR A C 1
ATOM 2082 O O . TYR A 1 260 ? -4.373 -14.056 23.506 1.00 90.81 260 TYR A O 1
ATOM 2090 N N . ILE A 1 261 ? -3.950 -15.947 22.358 1.00 91.75 261 ILE A N 1
ATOM 2091 C CA . ILE A 1 261 ? -2.488 -15.870 22.469 1.00 91.75 261 ILE A CA 1
ATOM 2092 C C . ILE A 1 261 ? -1.929 -14.527 21.986 1.00 91.75 261 ILE A C 1
ATOM 2094 O O . ILE A 1 261 ? -1.094 -13.934 22.665 1.00 91.75 261 ILE A O 1
ATOM 2098 N N . GLU A 1 262 ? -2.439 -14.000 20.872 1.00 90.81 262 GLU A N 1
ATOM 2099 C CA . GLU A 1 262 ? -1.940 -12.741 20.310 1.00 90.81 262 GLU A CA 1
ATOM 2100 C C . GLU A 1 262 ? -2.346 -11.529 21.151 1.00 90.81 262 GLU A C 1
ATOM 2102 O O . GLU A 1 262 ? -1.552 -10.612 21.329 1.00 90.81 262 GLU A O 1
ATOM 2107 N N . VAL A 1 263 ? -3.537 -11.551 21.757 1.00 89.94 263 VAL A N 1
ATOM 2108 C CA . VAL A 1 263 ? -3.966 -10.503 22.698 1.00 89.94 263 VAL A CA 1
ATOM 2109 C C . VAL A 1 263 ? -3.094 -10.526 23.950 1.00 89.94 263 VAL A C 1
ATOM 2111 O O . VAL A 1 263 ? -2.642 -9.480 24.409 1.00 89.94 263 VAL A O 1
ATOM 2114 N N . THR A 1 264 ? -2.811 -11.721 24.472 1.00 90.81 264 THR A N 1
ATOM 2115 C CA . THR A 1 264 ? -1.935 -11.901 25.638 1.00 90.81 264 THR A CA 1
ATOM 2116 C C . THR A 1 264 ? -0.527 -11.377 25.355 1.00 90.81 264 THR A C 1
ATOM 2118 O O . THR A 1 264 ? 0.020 -10.625 26.158 1.00 90.81 264 THR A O 1
ATOM 2121 N N . ARG A 1 265 ? 0.046 -11.717 24.193 1.00 91.44 265 ARG A N 1
ATOM 2122 C CA . ARG A 1 265 ? 1.361 -11.218 23.766 1.00 91.44 265 ARG A CA 1
ATOM 2123 C C . ARG A 1 265 ? 1.373 -9.711 23.589 1.00 91.44 265 ARG A C 1
ATOM 2125 O O . ARG A 1 265 ? 2.304 -9.067 24.050 1.00 91.44 265 ARG A O 1
ATOM 2132 N N . LEU A 1 266 ? 0.351 -9.154 22.945 1.00 90.12 266 LEU A N 1
ATOM 2133 C CA . LEU A 1 266 ? 0.264 -7.721 22.694 1.00 90.12 266 LEU A CA 1
ATOM 2134 C C . LEU A 1 266 ? 0.197 -6.921 23.996 1.00 90.12 266 LEU A C 1
ATOM 2136 O O . LEU A 1 266 ? 0.906 -5.933 24.150 1.00 90.12 266 LEU A O 1
ATOM 2140 N N . ILE A 1 267 ? -0.632 -7.360 24.943 1.00 88.44 267 ILE A N 1
ATOM 2141 C CA . ILE A 1 267 ? -0.731 -6.724 26.259 1.00 88.44 267 ILE A CA 1
ATOM 2142 C C . ILE A 1 267 ? 0.602 -6.828 27.003 1.00 88.44 267 ILE A C 1
ATOM 2144 O O . ILE A 1 267 ? 1.058 -5.831 27.557 1.00 88.44 267 ILE A O 1
ATOM 2148 N N . GLY A 1 268 ? 1.248 -8.000 26.968 1.00 88.12 268 GLY A N 1
ATOM 2149 C CA . GLY A 1 268 ? 2.589 -8.183 27.526 1.00 88.12 268 GLY A CA 1
ATOM 2150 C C . GLY A 1 268 ? 3.610 -7.222 26.913 1.00 88.12 268 GLY A C 1
ATOM 2151 O O . GLY A 1 268 ? 4.292 -6.518 27.647 1.00 88.12 268 GLY A O 1
ATOM 2152 N N . LEU A 1 269 ? 3.636 -7.112 25.581 1.00 88.31 269 LEU A N 1
ATOM 2153 C CA . LEU A 1 269 ? 4.519 -6.207 24.842 1.00 88.31 269 LEU A CA 1
ATOM 2154 C C . LEU A 1 269 ? 4.309 -4.743 25.249 1.00 88.31 269 LEU A C 1
ATOM 2156 O O . LEU A 1 269 ? 5.279 -4.031 25.471 1.00 88.31 269 LEU A O 1
ATOM 2160 N N . ILE A 1 270 ? 3.055 -4.296 25.363 1.00 85.31 270 ILE A N 1
ATOM 2161 C CA . ILE A 1 270 ? 2.726 -2.920 25.769 1.00 85.31 270 ILE A CA 1
ATOM 2162 C C . ILE A 1 270 ? 3.197 -2.644 27.204 1.00 85.31 270 ILE A C 1
ATOM 2164 O O . ILE A 1 270 ? 3.678 -1.552 27.501 1.00 85.31 270 ILE A O 1
ATOM 2168 N N . GLU A 1 271 ? 3.062 -3.612 28.111 1.00 85.38 271 GLU A N 1
ATOM 2169 C CA . GLU A 1 271 ? 3.551 -3.472 29.486 1.00 85.38 271 GLU A CA 1
ATOM 2170 C C . GLU A 1 271 ? 5.082 -3.497 29.566 1.00 85.38 271 GLU A C 1
ATOM 2172 O O . GLU A 1 271 ? 5.663 -2.732 30.336 1.00 85.38 271 GLU A O 1
ATOM 2177 N N . ASP A 1 272 ? 5.743 -4.320 28.753 1.00 86.88 272 ASP A N 1
ATOM 2178 C CA . ASP A 1 272 ? 7.201 -4.337 28.654 1.00 86.88 272 ASP A CA 1
ATOM 2179 C C . ASP A 1 272 ? 7.735 -3.034 28.047 1.00 86.88 272 ASP A C 1
ATOM 2181 O O . ASP A 1 272 ? 8.689 -2.466 28.574 1.00 86.88 272 ASP A O 1
ATOM 2185 N N . GLU A 1 273 ? 7.074 -2.488 27.023 1.00 83.25 273 GLU A N 1
ATOM 2186 C CA . GLU A 1 273 ? 7.424 -1.203 26.408 1.00 83.25 273 GLU A CA 1
ATOM 2187 C C . GLU A 1 273 ? 7.396 -0.054 27.428 1.00 83.25 273 GLU A C 1
ATOM 2189 O O . GLU A 1 273 ? 8.311 0.768 27.460 1.00 83.25 273 GLU A O 1
ATOM 2194 N N . LYS A 1 274 ? 6.406 -0.028 28.333 1.00 83.06 274 LYS A N 1
ATOM 2195 C CA . LYS A 1 274 ? 6.328 0.977 29.414 1.00 83.06 274 LYS A CA 1
ATOM 2196 C C . LYS A 1 274 ? 7.501 0.920 30.393 1.00 83.06 274 LYS A C 1
ATOM 2198 O O . LYS A 1 274 ? 7.747 1.900 31.094 1.00 83.06 274 LYS A O 1
ATOM 2203 N N . ARG A 1 275 ? 8.196 -0.217 30.487 1.00 87.44 275 ARG A N 1
ATOM 2204 C CA . ARG A 1 275 ? 9.370 -0.395 31.357 1.00 87.44 275 ARG A CA 1
ATOM 2205 C C . ARG A 1 275 ? 10.665 0.066 30.690 1.00 87.44 275 ARG A C 1
ATOM 2207 O O . ARG A 1 275 ? 11.683 0.164 31.373 1.00 87.44 275 ARG A O 1
ATOM 2214 N N . ILE A 1 276 ? 10.642 0.343 29.386 1.00 84.44 276 ILE A N 1
ATOM 2215 C CA . ILE A 1 276 ? 11.814 0.792 28.638 1.00 84.44 276 ILE A CA 1
ATOM 2216 C C . ILE A 1 276 ? 12.073 2.271 28.934 1.00 84.44 276 ILE A C 1
ATOM 2218 O O . ILE A 1 276 ? 11.242 3.141 28.678 1.00 84.44 276 ILE A O 1
ATOM 2222 N N . ASP A 1 277 ? 13.279 2.573 29.414 1.00 87.06 277 ASP A N 1
ATOM 2223 C CA . ASP A 1 277 ? 13.787 3.943 29.449 1.00 87.06 277 ASP A CA 1
ATOM 2224 C C . ASP A 1 277 ? 14.381 4.293 28.080 1.00 87.06 277 ASP A C 1
ATOM 2226 O O . ASP A 1 277 ? 15.547 4.019 27.784 1.00 87.06 277 ASP A O 1
ATOM 2230 N N . PHE A 1 278 ? 13.559 4.902 27.225 1.00 80.94 278 PHE A N 1
ATOM 2231 C CA . PHE A 1 278 ? 13.968 5.296 25.877 1.00 80.94 278 PHE A CA 1
ATOM 2232 C C . PHE A 1 278 ? 15.104 6.324 25.865 1.00 80.94 278 PHE A C 1
ATOM 2234 O O . PHE A 1 278 ? 15.882 6.352 24.909 1.00 80.94 278 PHE A O 1
ATOM 2241 N N . ASN A 1 279 ? 15.243 7.148 26.910 1.00 83.50 279 ASN A N 1
ATOM 2242 C CA . ASN A 1 279 ? 16.358 8.089 26.995 1.00 83.50 279 ASN A CA 1
ATOM 2243 C C . ASN A 1 279 ? 17.659 7.326 27.223 1.00 83.50 279 ASN A C 1
ATOM 2245 O O . ASN A 1 279 ? 18.628 7.542 26.495 1.00 83.50 279 ASN A O 1
ATOM 2249 N N . LYS A 1 280 ? 17.654 6.387 28.175 1.00 89.94 280 LYS A N 1
ATOM 2250 C CA . LYS A 1 280 ? 18.800 5.516 28.437 1.00 89.94 280 LYS A CA 1
ATOM 2251 C C . LYS A 1 280 ? 19.162 4.675 27.211 1.00 89.94 280 LYS A C 1
ATOM 2253 O O . LYS A 1 280 ? 20.320 4.689 26.804 1.00 89.94 280 LYS A O 1
ATOM 2258 N N . ALA A 1 281 ? 18.184 4.038 26.567 1.00 82.56 281 ALA A N 1
ATOM 2259 C CA . ALA A 1 281 ? 18.410 3.248 25.354 1.00 82.56 281 ALA A CA 1
ATOM 2260 C C . ALA A 1 281 ? 19.018 4.092 24.216 1.00 82.56 281 ALA A C 1
ATOM 2262 O O . ALA A 1 281 ? 19.910 3.647 23.493 1.00 82.56 281 ALA A O 1
ATOM 2263 N N . ASN A 1 282 ? 18.578 5.347 24.065 1.00 82.12 282 ASN A N 1
ATOM 2264 C CA . ASN A 1 282 ? 19.134 6.254 23.066 1.00 82.12 282 ASN A CA 1
ATOM 2265 C C . ASN A 1 282 ? 20.577 6.674 23.390 1.00 82.12 282 ASN A C 1
ATOM 2267 O O . ASN A 1 282 ? 21.377 6.824 22.464 1.00 82.12 282 ASN A O 1
ATOM 2271 N N . THR A 1 283 ? 20.915 6.843 24.670 1.00 86.69 283 THR A N 1
ATOM 2272 C CA . THR A 1 283 ? 22.295 7.081 25.119 1.00 86.69 283 THR A CA 1
ATOM 2273 C C . THR A 1 283 ? 23.182 5.869 24.838 1.00 86.69 283 THR A C 1
ATOM 2275 O O . THR A 1 283 ? 24.199 6.018 24.165 1.00 86.69 283 THR A O 1
ATOM 2278 N N . GLU A 1 284 ? 22.764 4.666 25.237 1.00 86.50 284 GLU A N 1
ATOM 2279 C CA . GLU A 1 284 ? 23.506 3.416 24.989 1.00 86.50 284 GLU A CA 1
ATOM 2280 C C . GLU A 1 284 ? 23.745 3.186 23.489 1.00 86.50 284 GLU A C 1
ATOM 2282 O O . GLU A 1 284 ? 24.837 2.810 23.064 1.00 86.50 284 GLU A O 1
ATOM 2287 N N . ARG A 1 285 ? 22.754 3.501 22.646 1.00 86.00 285 ARG A N 1
ATOM 2288 C CA . ARG A 1 285 ? 22.898 3.456 21.185 1.00 86.00 285 ARG A CA 1
ATOM 2289 C C . ARG A 1 285 ? 23.969 4.422 20.675 1.00 86.00 285 ARG A C 1
ATOM 2291 O O . ARG A 1 285 ? 24.728 4.066 19.775 1.00 86.00 285 ARG A O 1
ATOM 2298 N N . GLN A 1 286 ? 24.015 5.652 21.188 1.00 83.88 286 GLN A N 1
ATOM 2299 C CA . GLN A 1 286 ? 25.036 6.630 20.789 1.00 83.88 286 GLN A CA 1
ATOM 2300 C C . GLN A 1 286 ? 26.436 6.172 21.199 1.00 83.88 286 GLN A C 1
ATOM 2302 O O . GLN A 1 286 ? 27.370 6.292 20.405 1.00 83.88 286 GLN A O 1
ATOM 2307 N N . GLU A 1 287 ? 26.568 5.603 22.396 1.00 87.56 287 GLU A N 1
ATOM 2308 C CA . GLU A 1 287 ? 27.819 5.025 22.886 1.00 87.56 287 GLU A CA 1
ATOM 2309 C C . GLU A 1 287 ? 28.269 3.847 22.018 1.00 87.56 287 GLU A C 1
ATOM 2311 O O . GLU A 1 287 ? 29.419 3.817 21.576 1.00 87.56 287 GLU A O 1
ATOM 2316 N N . LEU A 1 288 ? 27.360 2.928 21.677 1.00 85.38 288 LEU A N 1
ATOM 2317 C CA . LEU A 1 288 ? 27.654 1.812 20.778 1.00 85.38 288 LEU A CA 1
ATOM 2318 C C . LEU A 1 288 ? 28.132 2.304 19.406 1.00 85.38 288 LEU A C 1
ATOM 2320 O O . LEU A 1 288 ? 29.160 1.848 18.912 1.00 85.38 288 LEU A O 1
ATOM 2324 N N . VAL A 1 289 ? 27.438 3.276 18.807 1.00 83.50 289 VAL A N 1
ATOM 2325 C CA . VAL A 1 289 ? 27.850 3.874 17.526 1.00 83.50 289 VAL A CA 1
ATOM 2326 C C . VAL A 1 289 ? 29.234 4.524 17.634 1.00 83.50 289 VAL A C 1
ATOM 2328 O O . VAL A 1 289 ? 30.037 4.395 16.712 1.00 83.50 289 VAL A O 1
ATOM 2331 N N . ALA A 1 290 ? 29.552 5.189 18.748 1.00 82.69 290 ALA A N 1
ATOM 2332 C CA . ALA A 1 290 ? 30.876 5.768 18.971 1.00 82.69 290 ALA A CA 1
ATOM 2333 C C . ALA A 1 290 ? 31.974 4.693 19.067 1.00 82.69 290 ALA A C 1
ATOM 2335 O O . ALA A 1 290 ? 33.034 4.846 18.458 1.00 82.69 290 ALA A O 1
ATOM 2336 N N . VAL A 1 291 ? 31.709 3.586 19.771 1.00 86.12 291 VAL A N 1
ATOM 2337 C CA . VAL A 1 291 ? 32.634 2.445 19.874 1.00 86.12 291 VAL A CA 1
ATOM 2338 C C . VAL A 1 291 ? 32.864 1.789 18.512 1.00 86.12 291 VAL A C 1
ATOM 2340 O O . VAL A 1 291 ? 34.011 1.503 18.163 1.00 86.12 291 VAL A O 1
ATOM 2343 N N . LEU A 1 292 ? 31.801 1.579 17.730 1.00 82.88 292 LEU A N 1
ATOM 2344 C CA . LEU A 1 292 ? 31.892 1.012 16.382 1.00 82.88 292 LEU A CA 1
ATOM 2345 C C . LEU A 1 292 ? 32.693 1.940 15.454 1.00 82.88 292 LEU A C 1
ATOM 2347 O O . LEU A 1 292 ? 33.646 1.489 14.820 1.00 82.88 292 LEU A O 1
ATOM 2351 N N . ASN A 1 293 ? 32.413 3.250 15.467 1.00 81.56 293 ASN A N 1
ATOM 2352 C CA . ASN A 1 293 ? 33.153 4.242 14.677 1.00 81.56 293 ASN A CA 1
ATOM 2353 C C . ASN A 1 293 ? 34.664 4.243 14.956 1.00 81.56 293 ASN A C 1
ATOM 2355 O O . ASN A 1 293 ? 35.455 4.472 14.046 1.00 81.56 293 ASN A O 1
ATOM 2359 N N . ALA A 1 294 ? 35.079 3.997 16.201 1.00 81.88 294 ALA A N 1
ATOM 2360 C CA . ALA A 1 294 ? 36.492 4.008 16.582 1.00 81.88 294 ALA A CA 1
ATOM 2361 C C . ALA A 1 294 ? 37.273 2.759 16.130 1.00 81.88 294 ALA A C 1
ATOM 2363 O O . ALA A 1 294 ? 38.503 2.785 16.108 1.00 81.88 294 ALA A O 1
ATOM 2364 N N . LYS A 1 295 ? 36.582 1.659 15.816 1.00 81.38 295 LYS A N 1
ATOM 2365 C CA . LYS A 1 295 ? 37.186 0.3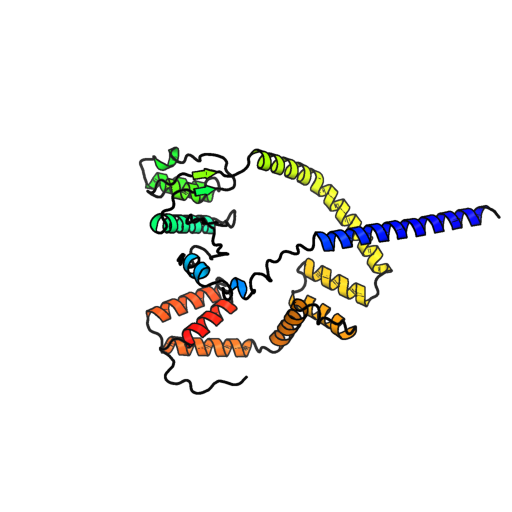37 15.577 1.00 81.38 295 LYS A CA 1
ATOM 2366 C C . LYS A 1 295 ? 36.974 -0.195 14.156 1.00 81.38 295 LYS A C 1
ATOM 2368 O O . LYS A 1 295 ? 37.624 -1.165 13.774 1.00 81.38 295 LYS A O 1
ATOM 2373 N N . MET A 1 296 ? 36.068 0.403 13.387 1.00 77.75 296 MET A N 1
ATOM 2374 C CA . MET A 1 296 ? 35.708 -0.059 12.046 1.00 77.75 296 MET A CA 1
ATOM 2375 C C . MET A 1 296 ? 36.732 0.308 10.975 1.00 77.75 296 MET A C 1
ATOM 2377 O O . MET A 1 296 ? 37.427 1.322 11.056 1.00 77.75 296 MET A O 1
ATOM 2381 N N . ASN A 1 297 ? 36.793 -0.522 9.930 1.00 79.62 297 ASN A N 1
ATOM 2382 C CA . ASN A 1 297 ? 37.503 -0.166 8.709 1.00 79.62 297 ASN A CA 1
ATOM 2383 C C . ASN A 1 297 ? 36.717 0.913 7.933 1.00 79.62 297 ASN A C 1
ATOM 2385 O O . ASN A 1 297 ? 35.556 1.206 8.219 1.00 79.62 297 ASN A O 1
ATOM 2389 N N . LYS A 1 298 ? 37.364 1.518 6.935 1.00 74.44 298 LYS A N 1
ATOM 2390 C CA . LYS A 1 298 ? 36.793 2.640 6.180 1.00 74.44 298 LYS A CA 1
ATOM 2391 C C . LYS A 1 298 ? 35.482 2.282 5.460 1.00 74.44 298 LYS A C 1
ATOM 2393 O O . LYS A 1 298 ? 34.588 3.117 5.405 1.00 74.44 298 LYS A O 1
ATOM 2398 N N . THR A 1 299 ? 35.371 1.065 4.934 1.00 72.94 299 THR A N 1
ATOM 2399 C CA . THR A 1 299 ? 34.203 0.604 4.169 1.00 72.94 299 THR A CA 1
ATOM 2400 C C . THR A 1 299 ? 32.988 0.401 5.076 1.00 72.94 299 THR A C 1
ATOM 2402 O O . THR A 1 299 ? 31.917 0.925 4.781 1.00 72.94 299 THR A O 1
ATOM 2405 N N . ASP A 1 300 ? 33.171 -0.249 6.227 1.00 73.94 300 ASP A N 1
ATOM 2406 C CA . ASP A 1 300 ? 32.099 -0.475 7.207 1.00 73.94 300 ASP A CA 1
ATOM 2407 C C . ASP A 1 300 ? 31.632 0.845 7.845 1.00 73.94 300 ASP A C 1
ATOM 2409 O O . ASP A 1 300 ? 30.450 1.029 8.139 1.00 73.94 300 ASP A O 1
ATOM 2413 N N . LEU A 1 301 ? 32.549 1.805 8.021 1.00 76.31 301 LEU A N 1
ATOM 2414 C CA . LEU A 1 301 ? 32.228 3.142 8.520 1.00 76.31 301 LEU A CA 1
ATOM 2415 C C . LEU A 1 301 ? 31.350 3.926 7.532 1.00 76.31 301 LEU A C 1
ATOM 2417 O O . LEU A 1 301 ? 30.377 4.562 7.941 1.00 76.31 301 LEU A O 1
ATOM 2421 N N . GLU A 1 302 ? 31.672 3.882 6.235 1.00 72.12 302 GLU A N 1
ATOM 2422 C CA . GLU A 1 302 ? 30.860 4.508 5.185 1.00 72.12 302 GLU A CA 1
ATOM 2423 C C . GLU A 1 302 ? 29.432 3.931 5.179 1.00 72.12 302 GLU A C 1
ATOM 2425 O O . GLU A 1 302 ? 28.455 4.684 5.093 1.00 72.12 302 GLU A O 1
ATOM 2430 N N . GLU A 1 303 ? 29.293 2.616 5.371 1.00 76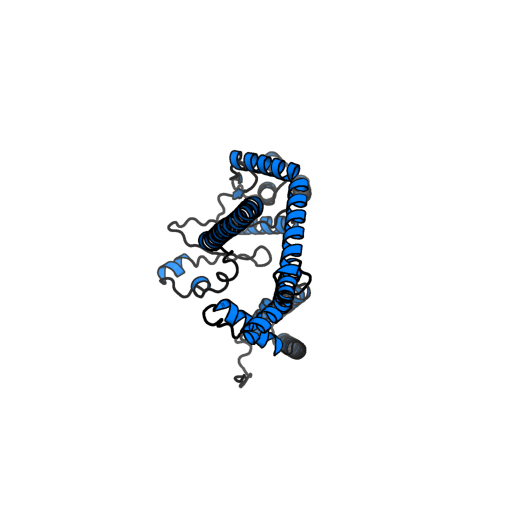.00 303 GLU A N 1
ATOM 2431 C CA . GLU A 1 303 ? 27.991 1.953 5.464 1.00 76.00 303 GLU A CA 1
ATOM 2432 C C . GLU A 1 303 ? 27.234 2.294 6.758 1.00 76.00 303 GLU A C 1
ATOM 2434 O O . GLU A 1 303 ? 26.042 2.613 6.713 1.00 76.00 303 GLU A O 1
ATOM 2439 N N . LEU A 1 304 ? 27.909 2.326 7.912 1.00 78.12 304 LEU A N 1
ATOM 2440 C CA . LEU A 1 304 ? 27.316 2.742 9.187 1.00 78.12 304 LEU A CA 1
ATOM 2441 C C . LEU A 1 304 ? 26.807 4.190 9.143 1.00 78.12 304 LEU A C 1
ATOM 2443 O O . LEU A 1 304 ? 25.707 4.471 9.633 1.00 78.12 304 LEU A O 1
ATOM 2447 N N . VAL A 1 305 ? 27.566 5.109 8.539 1.00 78.25 305 VAL A N 1
ATOM 2448 C CA . VAL A 1 305 ? 27.145 6.506 8.355 1.00 78.25 305 VAL A CA 1
ATOM 2449 C C . VAL A 1 305 ? 25.919 6.572 7.453 1.00 78.25 305 VAL A C 1
ATOM 2451 O O . VAL A 1 305 ? 24.938 7.225 7.815 1.00 78.25 305 VAL A O 1
ATOM 2454 N N . LYS A 1 306 ? 25.927 5.849 6.327 1.00 76.06 306 LYS A N 1
ATOM 2455 C CA . LYS A 1 306 ? 24.778 5.764 5.419 1.00 76.06 306 LYS A CA 1
ATOM 2456 C C . LYS A 1 306 ? 23.528 5.255 6.144 1.00 76.06 306 LYS A C 1
ATOM 2458 O O . LYS A 1 306 ? 22.498 5.924 6.112 1.00 76.06 306 LYS A O 1
ATOM 2463 N N . LYS A 1 307 ? 23.625 4.134 6.866 1.00 73.19 307 LYS A N 1
ATOM 2464 C CA . LYS A 1 307 ? 22.513 3.556 7.642 1.00 73.19 307 LYS A CA 1
ATOM 2465 C C . LYS A 1 307 ? 22.027 4.487 8.754 1.00 73.19 307 LYS A C 1
ATOM 2467 O O . LYS A 1 307 ? 20.829 4.585 8.995 1.00 73.19 307 LYS A O 1
ATOM 2472 N N . SER A 1 308 ? 22.928 5.234 9.389 1.00 77.62 308 SER A N 1
ATOM 2473 C CA . SER A 1 308 ? 22.566 6.233 10.403 1.00 77.62 308 SER A CA 1
ATOM 2474 C C . SER A 1 308 ? 21.800 7.423 9.816 1.00 77.62 308 SER A C 1
ATOM 2476 O O . SER A 1 308 ? 20.909 7.958 10.476 1.00 77.62 308 SER A O 1
ATOM 2478 N N . VAL A 1 309 ? 22.134 7.851 8.593 1.00 75.31 309 VAL A N 1
ATOM 2479 C CA . VAL A 1 309 ? 21.377 8.880 7.862 1.00 75.31 309 VAL A CA 1
ATOM 2480 C C . VAL A 1 309 ? 20.012 8.339 7.449 1.00 75.31 309 VAL A C 1
ATOM 2482 O O . VAL A 1 309 ? 19.010 8.982 7.739 1.00 75.31 309 VAL A O 1
ATOM 2485 N N . GLU A 1 310 ? 19.952 7.134 6.875 1.00 69.81 310 GLU A N 1
ATOM 2486 C CA . GLU A 1 310 ? 18.688 6.472 6.523 1.00 69.81 310 GLU A CA 1
ATOM 2487 C C . GLU A 1 310 ? 17.751 6.354 7.736 1.00 69.81 310 GLU A C 1
ATOM 2489 O O . GLU A 1 310 ? 16.553 6.588 7.606 1.00 69.81 310 GLU A O 1
ATOM 2494 N N . PHE A 1 311 ? 18.281 6.049 8.925 1.00 72.69 311 PHE A N 1
ATOM 2495 C CA . PHE A 1 311 ? 17.487 5.994 10.155 1.00 72.69 311 PHE A CA 1
ATOM 2496 C C . PHE A 1 311 ? 16.955 7.372 10.570 1.00 72.69 311 PHE A C 1
ATOM 2498 O O . PHE A 1 311 ? 15.784 7.500 10.916 1.00 72.69 311 PHE A O 1
ATOM 2505 N N . LYS A 1 312 ? 17.790 8.420 10.505 1.00 70.75 312 LYS A N 1
ATOM 2506 C CA . LYS A 1 312 ? 17.375 9.803 10.809 1.00 70.75 312 LYS A CA 1
ATOM 2507 C C . LYS A 1 312 ? 16.338 10.347 9.829 1.00 70.75 312 LYS A C 1
ATOM 2509 O O . LYS A 1 312 ? 15.535 11.187 10.211 1.00 70.75 312 LYS A O 1
ATOM 2514 N N . GLU A 1 313 ? 16.385 9.893 8.582 1.00 67.88 313 GLU A N 1
ATOM 2515 C CA . GLU A 1 313 ? 15.420 10.229 7.534 1.00 67.88 313 GLU A CA 1
ATOM 2516 C C . GLU A 1 313 ? 14.192 9.302 7.536 1.00 67.88 313 GLU A C 1
ATOM 2518 O O . GLU A 1 313 ? 13.401 9.351 6.598 1.00 67.88 313 GLU A O 1
ATOM 2523 N N . GLU A 1 314 ? 14.044 8.437 8.548 1.00 65.69 314 GLU A N 1
ATOM 2524 C CA . GLU A 1 314 ? 12.941 7.471 8.691 1.00 65.69 314 GLU A CA 1
ATOM 2525 C C . GLU A 1 314 ? 12.812 6.476 7.515 1.00 65.69 314 GLU A C 1
ATOM 2527 O O . GLU A 1 314 ? 11.782 5.830 7.333 1.00 65.69 314 GLU A O 1
ATOM 2532 N N . LYS A 1 315 ? 13.880 6.295 6.725 1.00 56.06 315 LYS A N 1
ATOM 2533 C CA . LYS A 1 315 ? 13.943 5.344 5.597 1.00 56.06 315 LYS A CA 1
ATOM 2534 C C . LYS A 1 315 ? 14.154 3.899 6.043 1.00 56.06 315 LYS A C 1
ATOM 2536 O O . LYS A 1 315 ? 13.854 2.970 5.293 1.00 56.06 315 LYS A O 1
ATOM 2541 N N . ILE A 1 316 ? 14.692 3.704 7.244 1.00 54.94 316 ILE A N 1
ATOM 2542 C CA . ILE A 1 316 ? 14.776 2.403 7.909 1.00 54.94 316 ILE A CA 1
ATOM 2543 C C . ILE A 1 316 ? 14.126 2.499 9.284 1.00 54.94 316 ILE A C 1
ATOM 2545 O O . ILE A 1 316 ? 14.233 3.517 9.969 1.00 54.94 316 ILE A O 1
ATOM 2549 N N . SER A 1 317 ? 13.449 1.428 9.693 1.00 59.91 317 SER A N 1
ATOM 2550 C CA . SER A 1 317 ? 12.800 1.376 10.999 1.00 59.91 317 SER A CA 1
ATOM 2551 C C . SER A 1 317 ? 13.828 1.419 12.131 1.00 59.91 317 SER A C 1
ATOM 2553 O O . SER A 1 317 ? 14.979 1.001 11.976 1.00 59.91 317 SER A O 1
ATOM 2555 N N . ALA A 1 318 ? 13.387 1.855 13.314 1.00 65.00 318 ALA A N 1
ATOM 2556 C CA . ALA A 1 318 ? 14.199 1.759 14.520 1.00 65.00 318 ALA A CA 1
ATOM 2557 C C . ALA A 1 318 ? 14.662 0.317 14.757 1.00 65.00 318 ALA A C 1
ATOM 2559 O O . ALA A 1 318 ? 15.851 0.097 14.961 1.00 65.00 318 ALA A O 1
ATOM 2560 N N . SER A 1 319 ? 13.775 -0.675 14.657 1.00 63.62 319 SER A N 1
ATOM 2561 C CA . SER A 1 319 ? 14.154 -2.083 14.829 1.00 63.62 319 SER A CA 1
ATOM 2562 C C . SER A 1 319 ? 15.216 -2.535 13.823 1.00 63.62 319 SER A C 1
ATOM 2564 O O . SER A 1 319 ? 16.190 -3.171 14.219 1.00 63.62 319 SER A O 1
ATOM 2566 N N . GLY A 1 320 ? 15.079 -2.155 12.549 1.00 62.28 320 GLY A N 1
ATOM 2567 C CA . GLY A 1 320 ? 16.046 -2.481 11.503 1.00 62.28 320 GLY A CA 1
ATOM 2568 C C . GLY A 1 320 ? 17.419 -1.864 11.766 1.00 62.28 320 GLY A C 1
ATOM 2569 O O . GLY A 1 320 ? 18.437 -2.542 11.637 1.00 62.28 320 GLY A O 1
ATOM 2570 N N . PHE A 1 321 ? 17.456 -0.606 12.208 1.00 75.38 321 PHE A N 1
ATOM 2571 C CA . PHE A 1 321 ? 18.710 0.056 12.559 1.00 75.38 321 PHE A CA 1
ATOM 2572 C C . PHE A 1 321 ? 19.375 -0.558 13.800 1.00 75.38 321 PHE A C 1
ATOM 2574 O O . PHE A 1 321 ? 20.577 -0.806 13.788 1.00 75.38 321 PHE A O 1
ATOM 2581 N N . HIS A 1 322 ? 18.616 -0.858 14.858 1.00 74.06 322 HIS A N 1
ATOM 2582 C CA . HIS A 1 322 ? 19.176 -1.484 16.062 1.00 74.06 322 HIS A CA 1
ATOM 2583 C C . HIS A 1 322 ? 19.666 -2.913 15.795 1.00 74.06 322 HIS A C 1
ATOM 2585 O O . HIS A 1 322 ? 20.728 -3.285 16.288 1.00 74.06 322 HIS A O 1
ATOM 2591 N N . LEU A 1 323 ? 18.951 -3.691 14.974 1.00 72.31 323 LEU A N 1
ATOM 2592 C CA . LEU A 1 323 ? 19.405 -5.015 14.546 1.00 72.31 323 LEU A CA 1
ATOM 2593 C C . LEU A 1 323 ? 20.711 -4.923 13.749 1.00 72.31 323 LEU A C 1
ATOM 2595 O O . LEU A 1 323 ? 21.630 -5.697 13.996 1.00 72.31 323 LEU A O 1
ATOM 2599 N N . TYR A 1 324 ? 20.819 -3.950 12.841 1.00 77.81 324 TYR A N 1
ATOM 2600 C CA . TYR A 1 324 ? 22.056 -3.684 12.110 1.00 77.81 324 TYR A CA 1
ATOM 2601 C C . TYR A 1 324 ? 23.226 -3.382 13.058 1.00 77.81 324 TYR A C 1
ATOM 2603 O O . TYR A 1 324 ? 24.278 -4.007 12.945 1.00 77.81 324 TYR A O 1
ATOM 2611 N N . LEU A 1 325 ? 23.032 -2.495 14.042 1.00 79.44 325 LEU A N 1
ATOM 2612 C CA . LEU A 1 325 ? 24.060 -2.204 15.048 1.00 79.44 325 LEU A CA 1
ATOM 2613 C C . LEU A 1 325 ? 24.451 -3.445 15.864 1.00 79.44 325 LEU A C 1
ATOM 2615 O O . LEU A 1 325 ? 25.635 -3.650 16.121 1.00 79.44 325 LEU A O 1
ATOM 2619 N N . ALA A 1 326 ? 23.482 -4.280 16.247 1.00 76.56 326 ALA A N 1
ATOM 2620 C CA . ALA A 1 326 ? 23.737 -5.515 16.987 1.00 76.56 326 ALA A CA 1
ATOM 2621 C C . ALA A 1 326 ? 24.541 -6.531 16.157 1.00 76.56 326 ALA A C 1
ATOM 2623 O O . ALA A 1 326 ? 25.500 -7.111 16.659 1.00 76.56 326 ALA A O 1
ATOM 2624 N N . ILE A 1 327 ? 24.199 -6.708 14.876 1.00 77.19 327 ILE A N 1
ATOM 2625 C CA . ILE A 1 327 ? 24.941 -7.581 13.954 1.00 77.19 327 ILE A CA 1
ATOM 2626 C C . ILE A 1 327 ? 26.381 -7.087 13.798 1.00 77.19 327 ILE A C 1
ATOM 2628 O O . ILE A 1 327 ? 27.313 -7.878 13.923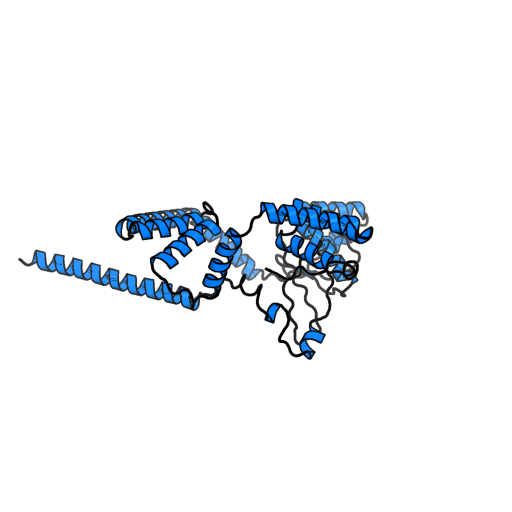 1.00 77.19 327 ILE A O 1
ATOM 2632 N N . LEU A 1 328 ? 26.572 -5.782 13.583 1.00 77.69 328 LEU A N 1
ATOM 2633 C CA . LEU A 1 328 ? 27.902 -5.183 13.469 1.00 77.69 328 LEU A CA 1
ATOM 2634 C C . LEU A 1 328 ? 28.746 -5.388 14.730 1.00 77.69 328 LEU A C 1
ATOM 2636 O O . LEU A 1 328 ? 29.933 -5.690 14.631 1.00 77.69 328 LEU A O 1
ATOM 2640 N N . ALA A 1 329 ? 28.136 -5.245 15.908 1.00 78.12 329 ALA A N 1
ATOM 2641 C CA . ALA A 1 329 ? 28.807 -5.451 17.187 1.00 78.12 329 ALA A CA 1
ATOM 2642 C C . ALA A 1 329 ? 29.230 -6.914 17.420 1.00 78.12 329 ALA A C 1
ATOM 2644 O O . ALA A 1 329 ? 30.175 -7.158 18.168 1.00 78.12 329 ALA A O 1
ATOM 2645 N N . HIS A 1 330 ? 28.565 -7.874 16.768 1.00 72.56 330 HIS A N 1
ATOM 2646 C CA . HIS A 1 330 ? 28.866 -9.307 16.839 1.00 72.56 330 HIS A CA 1
ATOM 2647 C C . HIS A 1 330 ? 29.815 -9.815 15.740 1.00 72.56 330 HIS A C 1
ATOM 2649 O O . HIS A 1 330 ? 30.149 -11.000 15.732 1.00 72.56 330 HIS A O 1
ATOM 2655 N N . LEU A 1 331 ? 30.279 -8.964 14.816 1.00 67.19 331 LEU A N 1
ATOM 2656 C CA . LEU A 1 331 ? 31.271 -9.381 13.824 1.00 67.19 331 LEU A CA 1
ATOM 2657 C C . LEU A 1 331 ? 32.614 -9.729 14.506 1.00 67.19 331 LEU A C 1
ATOM 2659 O O . LEU A 1 331 ? 33.048 -9.017 15.416 1.00 67.19 331 LEU A O 1
ATOM 2663 N N . PRO A 1 332 ? 33.337 -10.767 14.039 1.00 53.16 332 PRO A N 1
ATOM 2664 C CA . PRO A 1 332 ? 34.553 -11.293 14.682 1.00 53.16 332 PRO A CA 1
ATOM 2665 C C . PRO A 1 332 ? 35.744 -10.315 14.756 1.00 53.16 332 PRO A C 1
ATOM 2667 O O . PRO A 1 332 ? 36.767 -10.632 15.357 1.00 53.16 332 PRO A O 1
ATOM 2670 N N . LEU A 1 333 ? 35.617 -9.096 14.219 1.00 51.00 333 LEU A N 1
ATOM 2671 C CA . LEU A 1 333 ? 36.535 -7.978 14.477 1.00 51.00 333 LEU A CA 1
ATOM 2672 C C . LEU A 1 333 ? 36.476 -7.469 15.937 1.00 51.00 333 LEU A C 1
ATOM 2674 O O . LEU A 1 333 ? 37.347 -6.704 16.348 1.00 51.00 333 LEU A O 1
ATOM 2678 N N . PHE A 1 334 ? 35.474 -7.889 16.723 1.00 49.31 334 PHE A N 1
ATOM 2679 C CA . PHE A 1 334 ? 35.175 -7.350 18.056 1.00 49.31 334 PHE A CA 1
ATOM 2680 C C . PHE A 1 334 ? 35.206 -8.378 19.203 1.00 49.31 334 PHE A C 1
ATOM 2682 O O . PHE A 1 334 ? 35.064 -7.985 20.361 1.00 49.31 334 PHE A O 1
ATOM 2689 N N . GLU A 1 335 ? 35.458 -9.665 18.932 1.00 37.72 335 GLU A N 1
ATOM 2690 C CA . GLU A 1 335 ? 35.482 -10.716 19.971 1.00 37.72 335 GLU A CA 1
ATOM 2691 C C . GLU A 1 335 ? 36.713 -10.678 20.892 1.00 37.72 335 GLU A C 1
ATOM 2693 O O . GLU A 1 335 ? 36.734 -11.321 21.944 1.00 37.72 335 GLU A O 1
ATOM 2698 N N . THR A 1 336 ? 37.731 -9.872 20.594 1.00 38.34 336 THR A N 1
ATOM 2699 C CA . THR A 1 336 ? 38.818 -9.638 21.549 1.00 38.34 336 THR A CA 1
ATOM 2700 C C . THR A 1 336 ? 38.468 -8.465 22.467 1.00 38.34 336 THR A C 1
ATOM 2702 O O . THR A 1 336 ? 38.766 -7.315 22.152 1.00 38.34 336 THR A O 1
ATOM 2705 N N . GLN A 1 337 ? 37.894 -8.796 23.631 1.00 38.97 337 GLN A N 1
ATOM 2706 C CA . GLN A 1 337 ? 37.634 -7.948 24.814 1.00 38.97 337 GLN A CA 1
ATOM 2707 C C . GLN A 1 337 ? 36.232 -7.331 24.980 1.00 38.97 337 GLN A C 1
ATOM 2709 O O . GLN A 1 337 ? 36.105 -6.139 25.256 1.00 38.97 337 GLN A O 1
ATOM 2714 N N . VAL A 1 338 ? 35.181 -8.155 24.984 1.00 35.06 338 VAL A N 1
ATOM 2715 C CA . VAL A 1 338 ? 34.011 -7.884 25.842 1.00 35.06 338 VAL A CA 1
ATOM 2716 C C . VAL A 1 338 ? 33.768 -9.113 26.713 1.00 35.06 338 VAL A C 1
ATOM 2718 O O . VAL A 1 338 ? 33.066 -10.048 26.347 1.00 35.06 338 VAL A O 1
ATOM 2721 N N . GLY A 1 339 ? 34.430 -9.138 27.869 1.00 36.03 339 GLY A N 1
ATOM 2722 C CA . GLY A 1 339 ? 34.071 -10.061 28.935 1.00 36.03 339 GLY A CA 1
ATOM 2723 C C . GLY A 1 339 ? 32.714 -9.662 29.513 1.00 36.03 339 GLY A C 1
ATOM 2724 O O . GLY A 1 339 ? 32.546 -8.523 29.931 1.00 36.03 339 GLY A O 1
ATOM 2725 N N . TYR A 1 340 ? 31.791 -10.622 29.535 1.00 38.22 340 TYR A N 1
ATOM 2726 C CA . TYR A 1 340 ? 30.593 -10.681 30.377 1.00 38.22 340 TYR A CA 1
ATOM 2727 C C . TYR A 1 340 ? 29.691 -9.433 30.414 1.00 38.22 340 TYR A C 1
ATOM 2729 O O . TYR A 1 340 ? 29.770 -8.618 31.326 1.00 38.22 340 TYR A O 1
ATOM 2737 N N . PHE A 1 341 ? 28.705 -9.399 29.517 1.00 33.31 341 PHE A N 1
ATOM 2738 C CA . PHE A 1 341 ? 27.375 -8.866 29.830 1.00 33.31 341 PHE A CA 1
ATOM 2739 C C . PHE A 1 341 ? 26.326 -9.919 29.452 1.00 33.31 341 PHE A C 1
ATOM 2741 O O . PHE A 1 341 ? 25.639 -9.834 28.442 1.00 33.31 341 PHE A O 1
ATOM 2748 N N . THR A 1 342 ? 26.246 -10.966 30.272 1.00 32.25 342 THR A N 1
ATOM 2749 C CA . THR A 1 342 ? 25.071 -11.839 30.355 1.00 32.25 342 THR A CA 1
ATOM 2750 C C . THR A 1 342 ? 24.424 -11.586 31.704 1.00 32.25 342 THR A C 1
ATOM 2752 O O . THR A 1 342 ? 24.964 -11.985 32.737 1.00 32.25 342 THR A O 1
ATOM 2755 N N . GLY A 1 343 ? 23.289 -10.900 31.681 1.00 34.22 343 GLY A N 1
ATOM 2756 C CA . GLY A 1 343 ? 22.461 -10.659 32.851 1.00 34.22 343 GLY A CA 1
ATOM 2757 C C . GLY A 1 343 ? 21.621 -9.411 32.666 1.00 34.22 343 GLY A C 1
ATOM 2758 O O . GLY A 1 343 ? 22.053 -8.353 33.102 1.00 34.22 343 GLY A O 1
ATOM 2759 N N . PHE A 1 344 ? 20.489 -9.543 31.974 1.00 33.59 344 PHE A N 1
ATOM 2760 C CA . PHE A 1 344 ? 19.146 -9.227 32.473 1.00 33.59 344 PHE A CA 1
ATOM 2761 C C . PHE A 1 344 ? 18.102 -9.871 31.562 1.00 33.59 344 PHE A C 1
ATOM 2763 O O . PHE A 1 344 ? 18.309 -9.835 30.328 1.00 33.59 344 PHE A O 1
#

Sequence (344 aa):
METRKEMFLVRLGKFVWVKVVAVIVAGLFLYQDIVWAGGEEVLSKAFSPQAAGLGAPLAQVERANRNIDIPYNMATKGEVFSGKDDRMIFHIQDAHASLSAQYSIVELLDNLSQNYNLDLIALEGASGYIDTSILKTFPDEKIKKGTAEYLMKEGRLGATEFFSVTREKNIPLYGIENNELYQKNVQDFCVVVETRAKKLEMIDKLLGQLKSLEEKIYSEELAGFNKTAWDHKEKKITFSKYWENVHSFISKYNVDITKYIEVTRLIGLIEDEKRIDFNKANTERQELVAVLNAKMNKTDLEELVKKSVEFKEEKISASGFHLYLAILAHLPLFETQVGYFTGF